Protein AF-A0A538DCN0-F1 (afdb_monomer_lite)

Secondary structure (DSSP, 8-state):
-----TTEEEESSS--SSTTPPEEEEEESEEEEEEE-TTS-EEE-SSSSSSPEEEEEEE-SSTT-EEEEEEEEEPTTS-EEE-S-HHHHTT--TT-EEEEETTEEEEEEEE--S-S-TT--SEEEEEEEEEETTEEEEEEEEEEEE-TTHHHHHHHHHHHHHHTT-HHHHHTTB-HHHHHHS-HHHHHHTTTTEEEEEEEE---SSSSPEEEEEEEEEEETTEEEEEEEEEEEEEEEETTTTEEEEEEEEEEE--

pLDDT: mean 87.83, std 14.79, range [30.88, 98.75]

Structure (mmCIF, N/CA/C/O backbone):
data_AF-A0A538DCN0-F1
#
_entry.id   AF-A0A538DCN0-F1
#
loop_
_atom_site.group_PDB
_atom_site.id
_atom_site.type_symbol
_atom_site.label_atom_id
_atom_site.label_alt_id
_atom_site.label_comp_id
_atom_site.label_asym_id
_atom_site.label_entity_id
_atom_site.label_seq_id
_atom_site.pdbx_PDB_ins_code
_atom_site.Cartn_x
_atom_site.Cartn_y
_atom_site.Cartn_z
_atom_site.occupancy
_atom_site.B_iso_or_equiv
_atom_site.auth_seq_id
_atom_site.auth_comp_id
_atom_site.auth_asym_id
_atom_site.auth_atom_id
_atom_site.pdbx_PDB_model_num
ATOM 1 N N . MET A 1 1 ? 6.656 3.392 -41.556 1.00 31.53 1 MET A N 1
ATOM 2 C CA . MET A 1 1 ? 5.857 2.169 -41.325 1.00 31.53 1 MET A CA 1
ATOM 3 C C . MET A 1 1 ? 6.789 1.136 -40.690 1.00 31.53 1 MET A C 1
ATOM 5 O O . MET A 1 1 ? 7.520 0.463 -41.406 1.00 31.53 1 MET A O 1
ATOM 9 N N . LEU A 1 2 ? 6.881 1.109 -39.355 1.00 31.19 2 LEU A N 1
ATOM 10 C CA . LEU A 1 2 ? 7.655 0.092 -38.629 1.00 31.19 2 LEU A CA 1
ATOM 11 C C . LEU A 1 2 ? 6.962 -1.253 -38.875 1.00 31.19 2 LEU A C 1
ATOM 13 O O . LEU A 1 2 ? 5.800 -1.418 -38.513 1.00 31.19 2 LEU A O 1
ATOM 17 N N . ARG A 1 3 ? 7.624 -2.177 -39.581 1.00 30.88 3 ARG A N 1
ATOM 18 C CA . ARG A 1 3 ? 7.082 -3.520 -39.818 1.00 30.88 3 ARG A CA 1
ATOM 19 C C . ARG A 1 3 ? 7.013 -4.234 -38.473 1.00 30.88 3 ARG A C 1
ATOM 21 O O . ARG A 1 3 ? 8.048 -4.567 -37.905 1.00 30.88 3 ARG A O 1
ATOM 28 N N . GLY A 1 4 ? 5.788 -4.397 -37.980 1.00 37.62 4 GLY A N 1
ATOM 29 C CA . GLY A 1 4 ? 5.491 -4.986 -36.687 1.00 37.62 4 GLY A CA 1
ATOM 30 C C . GLY A 1 4 ? 6.089 -6.378 -36.556 1.00 37.62 4 GLY A C 1
ATOM 31 O O . GLY A 1 4 ? 5.787 -7.287 -37.330 1.00 37.62 4 GLY A O 1
ATOM 32 N N . THR A 1 5 ? 6.909 -6.544 -35.527 1.00 43.12 5 THR A N 1
ATOM 33 C CA . THR A 1 5 ? 6.895 -7.765 -34.731 1.00 43.12 5 THR A CA 1
ATOM 34 C C . THR A 1 5 ? 5.434 -8.105 -34.424 1.00 43.12 5 THR A C 1
ATOM 36 O O . THR A 1 5 ? 4.646 -7.235 -34.049 1.00 43.12 5 THR A O 1
ATOM 39 N N . SER A 1 6 ? 5.037 -9.352 -34.668 1.00 43.94 6 SER A N 1
ATOM 40 C CA . SER A 1 6 ? 3.672 -9.826 -34.434 1.00 43.94 6 SER A CA 1
ATOM 41 C C . SER A 1 6 ? 3.188 -9.414 -33.037 1.00 43.94 6 SER A C 1
ATOM 43 O O . SER A 1 6 ? 3.859 -9.737 -32.059 1.00 43.94 6 SER A O 1
ATOM 45 N N . GLY A 1 7 ? 2.055 -8.703 -32.947 1.00 48.84 7 GLY A N 1
ATOM 46 C CA . GLY A 1 7 ? 1.444 -8.314 -31.667 1.00 48.84 7 GLY A CA 1
ATOM 47 C C . GLY A 1 7 ? 1.549 -6.849 -31.255 1.00 48.84 7 GLY A C 1
ATOM 48 O O . GLY A 1 7 ? 1.015 -6.509 -30.206 1.00 48.84 7 GLY A O 1
ATOM 49 N N . PHE A 1 8 ? 2.209 -6.000 -32.045 1.00 49.38 8 PHE A N 1
ATOM 50 C CA . PHE A 1 8 ? 2.281 -4.552 -31.825 1.00 49.38 8 PHE A CA 1
ATOM 51 C C . PHE A 1 8 ? 1.429 -3.814 -32.864 1.00 49.38 8 PHE A C 1
ATOM 53 O O . PHE A 1 8 ? 1.681 -3.930 -34.067 1.00 49.38 8 PHE A O 1
ATOM 60 N N . SER A 1 9 ? 0.442 -3.038 -32.415 1.00 57.75 9 SER A N 1
ATOM 61 C CA . SER A 1 9 ? -0.314 -2.117 -33.272 1.00 57.75 9 SER A CA 1
ATOM 62 C C . SER A 1 9 ? -0.243 -0.694 -32.733 1.00 57.75 9 SER A C 1
ATOM 64 O O . SER A 1 9 ? -0.440 -0.482 -31.536 1.00 57.75 9 SER A O 1
ATOM 66 N N . VAL A 1 10 ? -0.019 0.264 -33.632 1.00 59.12 10 VAL A N 1
ATOM 67 C CA . VAL A 1 10 ? -0.163 1.696 -33.360 1.00 59.12 10 VAL A CA 1
ATOM 68 C C . VAL A 1 10 ? -1.433 2.167 -34.046 1.00 59.12 10 VAL A C 1
ATOM 70 O O . VAL A 1 10 ? -1.537 2.055 -35.269 1.00 59.12 10 VAL A O 1
ATOM 73 N N . ASP A 1 11 ? -2.379 2.687 -33.274 1.00 57.50 11 ASP A N 1
ATOM 74 C CA . ASP A 1 11 ? -3.534 3.390 -33.814 1.00 57.50 11 ASP A CA 1
ATOM 75 C C . ASP A 1 11 ? -3.277 4.900 -33.758 1.00 57.50 11 ASP A C 1
ATOM 77 O O . ASP A 1 11 ? -3.169 5.499 -32.689 1.00 57.50 11 ASP A O 1
ATOM 81 N N . THR A 1 12 ? -3.146 5.510 -34.937 1.00 55.69 12 THR A N 1
ATOM 82 C CA . THR A 1 12 ? -2.976 6.960 -35.108 1.00 55.69 12 THR A CA 1
ATOM 83 C C . THR A 1 12 ? -4.295 7.671 -35.423 1.00 55.69 12 THR A C 1
ATOM 85 O O . THR A 1 12 ? -4.283 8.852 -35.760 1.00 55.69 12 THR A O 1
ATOM 88 N N . THR A 1 13 ? -5.419 6.949 -35.424 1.00 50.75 13 THR A N 1
ATOM 89 C CA . THR A 1 13 ? -6.745 7.454 -35.813 1.00 50.75 13 THR A CA 1
ATOM 90 C C . THR A 1 13 ? -7.653 7.739 -34.620 1.00 50.75 13 THR A C 1
ATOM 92 O O . THR A 1 13 ? -8.579 8.537 -34.755 1.00 50.75 13 THR A O 1
ATOM 95 N N . THR A 1 14 ? -7.362 7.157 -33.453 1.00 50.69 14 THR A N 1
ATOM 96 C CA . THR A 1 14 ? -8.031 7.466 -32.183 1.00 50.69 14 THR A CA 1
ATOM 97 C C . THR A 1 14 ? -7.307 8.628 -31.485 1.00 50.69 14 THR A C 1
ATOM 99 O O . THR A 1 14 ? -6.163 8.452 -31.066 1.00 50.69 14 THR A O 1
ATOM 102 N N . PRO A 1 15 ? -7.920 9.820 -31.347 1.00 47.41 15 PRO A N 1
ATOM 103 C CA . PRO A 1 15 ? -7.301 10.938 -30.639 1.00 47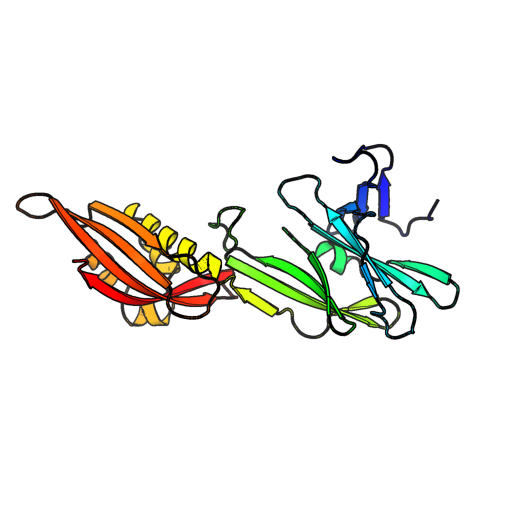.41 15 PRO A CA 1
ATOM 104 C C . PRO A 1 15 ? -7.192 10.635 -29.138 1.00 47.41 15 PRO A C 1
ATOM 106 O O . PRO A 1 15 ? -8.188 10.267 -28.513 1.00 47.41 15 PRO A O 1
ATOM 109 N N . GLY A 1 16 ? -6.005 10.820 -28.555 1.00 50.69 16 GLY A N 1
ATOM 110 C CA . GLY A 1 16 ? -5.820 10.815 -27.103 1.00 50.69 16 GLY A CA 1
ATOM 111 C C . GLY A 1 16 ? -6.474 12.019 -26.418 1.00 50.69 16 GLY A C 1
ATOM 112 O O . GLY A 1 16 ? -6.969 12.947 -27.062 1.00 50.69 16 GLY A O 1
ATOM 113 N N . THR A 1 17 ? -6.458 12.027 -25.081 1.00 52.03 17 THR A N 1
ATOM 114 C CA . THR A 1 17 ? -6.934 13.159 -24.259 1.00 52.03 17 THR A CA 1
ATOM 115 C C . THR A 1 17 ? -6.173 14.461 -24.548 1.00 52.03 17 THR A C 1
ATOM 117 O O . THR A 1 17 ? -6.698 15.548 -24.314 1.00 52.03 17 THR A O 1
ATOM 120 N N . SER A 1 18 ? -4.969 14.348 -25.116 1.00 51.47 18 SER A N 1
ATOM 121 C CA . SER A 1 18 ? -4.297 15.353 -25.937 1.00 51.47 18 SER A CA 1
ATOM 122 C C . SER A 1 18 ? -4.202 14.782 -27.364 1.00 51.47 18 SER A C 1
ATOM 124 O O . SER A 1 18 ? -3.925 13.600 -27.558 1.00 51.47 18 SER A O 1
ATOM 126 N N . ALA A 1 19 ? -4.476 15.575 -28.395 1.00 50.03 19 ALA A N 1
ATOM 127 C CA . ALA A 1 19 ? -4.666 15.091 -29.769 1.00 50.03 19 ALA A CA 1
ATOM 128 C C . ALA A 1 19 ? -3.393 14.558 -30.488 1.00 50.03 19 ALA A C 1
ATOM 130 O O . ALA A 1 19 ? -3.345 14.596 -31.716 1.00 50.03 19 ALA A O 1
ATOM 131 N N . LEU A 1 20 ? -2.347 14.114 -29.774 1.00 55.88 20 LEU A N 1
ATOM 132 C CA . LEU A 1 20 ? -1.015 13.852 -30.346 1.00 55.88 20 LEU A CA 1
ATOM 133 C C . LEU A 1 20 ? -0.299 12.578 -29.854 1.00 55.88 20 LEU A C 1
ATOM 135 O O . LEU A 1 20 ? 0.775 12.272 -30.371 1.00 55.88 20 LEU A O 1
ATOM 139 N N . GLU A 1 21 ? -0.855 11.810 -28.915 1.00 72.38 21 GLU A N 1
ATOM 140 C CA . GLU A 1 21 ? -0.198 10.586 -28.430 1.00 72.38 21 GLU A CA 1
ATOM 141 C C . GLU A 1 21 ? -0.699 9.334 -29.165 1.00 72.38 21 GLU A C 1
ATOM 143 O O . GLU A 1 21 ? -1.912 9.117 -29.247 1.00 72.38 21 GLU A O 1
ATOM 148 N N . PRO A 1 22 ? 0.199 8.482 -29.698 1.00 80.06 22 PRO A N 1
ATOM 149 C CA . PRO A 1 22 ? -0.210 7.263 -30.375 1.00 80.06 22 PRO A CA 1
ATOM 150 C C . PRO A 1 22 ? -0.752 6.248 -29.369 1.00 80.06 22 PRO A C 1
ATOM 152 O O . PRO A 1 22 ? -0.095 5.928 -28.373 1.00 80.06 22 PRO A O 1
ATOM 155 N N . TYR A 1 23 ? -1.921 5.687 -29.672 1.00 80.44 23 TYR A N 1
ATOM 156 C CA . TYR A 1 23 ? -2.432 4.547 -28.929 1.00 80.44 23 TYR A CA 1
ATOM 157 C C . TYR A 1 23 ? -1.660 3.290 -29.336 1.00 80.44 23 TYR A C 1
ATOM 159 O O . TYR A 1 23 ? -1.558 2.957 -30.521 1.00 80.44 23 TYR A O 1
ATOM 167 N N . ILE A 1 24 ? -1.113 2.588 -28.351 1.00 81.56 24 ILE A N 1
ATOM 168 C CA . ILE A 1 24 ? -0.373 1.345 -28.525 1.00 81.56 24 ILE A CA 1
ATOM 169 C C . ILE A 1 24 ? -1.140 0.186 -27.901 1.00 81.56 24 ILE A C 1
ATOM 171 O O . ILE A 1 24 ? -1.803 0.321 -26.873 1.00 81.56 24 ILE A O 1
ATOM 175 N N . ASN A 1 25 ? -1.022 -0.979 -28.525 1.00 79.25 25 ASN A N 1
ATOM 176 C CA . ASN A 1 25 ? -1.496 -2.239 -27.974 1.00 79.25 25 ASN A CA 1
ATOM 177 C C . ASN A 1 25 ? -0.445 -3.318 -28.250 1.00 79.25 25 ASN A C 1
ATOM 179 O O . ASN A 1 25 ? -0.086 -3.561 -29.405 1.00 79.25 25 ASN A O 1
ATOM 183 N N . ILE A 1 26 ? 0.044 -3.934 -27.175 1.00 73.56 26 ILE A N 1
ATOM 184 C CA . ILE A 1 26 ? 0.938 -5.089 -27.186 1.00 73.56 26 ILE A CA 1
ATOM 185 C C . ILE A 1 26 ? 0.139 -6.279 -26.663 1.00 73.56 26 ILE A C 1
ATOM 187 O O . ILE A 1 26 ? 0.041 -6.471 -25.455 1.00 73.56 26 ILE A O 1
ATOM 191 N N . SER A 1 27 ? -0.460 -7.062 -27.559 1.00 61.66 27 SER A N 1
ATOM 192 C CA . SER A 1 27 ? -1.392 -8.149 -27.217 1.00 61.66 27 SER A CA 1
ATOM 193 C C . SER A 1 27 ? -0.802 -9.518 -27.551 1.00 61.66 27 SER A C 1
ATOM 195 O O . SER A 1 27 ? -1.122 -10.125 -28.568 1.00 61.66 27 SER A O 1
ATOM 197 N N . TYR A 1 28 ? 0.051 -10.039 -26.667 1.00 53.88 28 TYR A N 1
ATOM 198 C CA . TYR A 1 28 ? 0.449 -11.452 -26.665 1.00 53.88 28 TYR A CA 1
ATOM 199 C C . TYR A 1 28 ? 0.319 -12.000 -25.230 1.00 53.88 28 TYR A C 1
ATOM 201 O O . TYR A 1 28 ? 1.189 -11.807 -24.391 1.00 53.88 28 TYR A O 1
ATOM 209 N N . ALA A 1 29 ? -0.808 -12.663 -24.939 1.00 43.47 29 ALA A N 1
ATOM 210 C CA . ALA A 1 29 ? -1.193 -13.305 -23.663 1.00 43.47 29 ALA A CA 1
ATOM 211 C C . ALA A 1 29 ? -1.439 -12.403 -22.427 1.00 43.47 29 ALA A C 1
ATOM 213 O O . ALA A 1 29 ? -2.305 -12.733 -21.618 1.00 43.47 29 ALA A O 1
ATOM 214 N N . LYS A 1 30 ? -0.766 -11.257 -22.290 1.00 59.56 30 LYS A N 1
ATOM 215 C CA . LYS A 1 30 ? -1.121 -10.162 -21.367 1.00 59.56 30 LYS A CA 1
ATOM 216 C C . LYS A 1 30 ? -0.932 -8.839 -22.104 1.00 59.56 30 LYS A C 1
ATOM 218 O O . LYS A 1 30 ? 0.030 -8.701 -22.851 1.00 59.56 30 LYS A O 1
ATOM 223 N N . THR A 1 31 ? -1.875 -7.912 -21.948 1.00 68.62 31 THR A N 1
ATOM 224 C CA . THR A 1 31 ? -1.955 -6.736 -22.824 1.00 68.62 31 THR A CA 1
ATOM 225 C C . THR A 1 31 ? -1.451 -5.487 -22.116 1.00 68.62 31 THR A C 1
ATOM 227 O O . THR A 1 31 ? -2.081 -5.055 -21.153 1.00 68.62 31 THR A O 1
ATOM 230 N N . LEU A 1 32 ? -0.374 -4.881 -22.625 1.00 79.69 32 LEU A N 1
ATOM 231 C CA . LEU A 1 32 ? -0.094 -3.465 -22.374 1.00 79.69 32 LEU A CA 1
ATOM 232 C C . LEU A 1 32 ? -0.823 -2.653 -23.438 1.00 79.69 32 LEU A C 1
ATOM 234 O O . LEU A 1 32 ? -0.581 -2.839 -24.631 1.00 79.69 32 LEU A O 1
ATOM 238 N N . ALA A 1 33 ? -1.713 -1.765 -23.014 1.00 82.19 33 ALA A N 1
ATOM 239 C CA . ALA A 1 33 ? -2.417 -0.871 -23.917 1.00 82.19 33 ALA A CA 1
ATOM 240 C C . ALA A 1 33 ? -2.603 0.509 -23.292 1.00 82.19 33 ALA A C 1
ATOM 242 O O . ALA A 1 33 ? -2.764 0.626 -22.077 1.00 82.19 33 ALA A O 1
ATOM 243 N N . GLY A 1 34 ? -2.579 1.537 -24.132 1.00 86.06 34 GLY A N 1
ATOM 244 C CA . GLY A 1 34 ? -2.723 2.926 -23.714 1.00 86.06 34 GLY A CA 1
ATOM 245 C C . GLY A 1 34 ? -2.060 3.888 -24.690 1.00 86.06 34 GLY A C 1
ATOM 246 O O . GLY A 1 34 ? -1.671 3.508 -25.789 1.00 86.06 34 GLY A O 1
ATOM 247 N N . TYR A 1 35 ? -1.918 5.135 -24.277 1.00 87.50 35 TYR A N 1
ATOM 248 C CA . TYR A 1 35 ? -1.281 6.208 -25.027 1.00 87.50 35 TYR A CA 1
ATOM 249 C C . TYR A 1 35 ? 0.194 6.295 -24.642 1.00 87.50 35 TYR A C 1
ATOM 251 O O . TYR A 1 35 ? 0.527 6.367 -23.459 1.00 87.50 35 TYR A O 1
ATOM 259 N N . ALA A 1 36 ? 1.091 6.237 -25.624 1.00 88.94 36 ALA A N 1
ATOM 260 C CA . ALA A 1 36 ? 2.516 6.407 -25.367 1.00 88.94 36 ALA A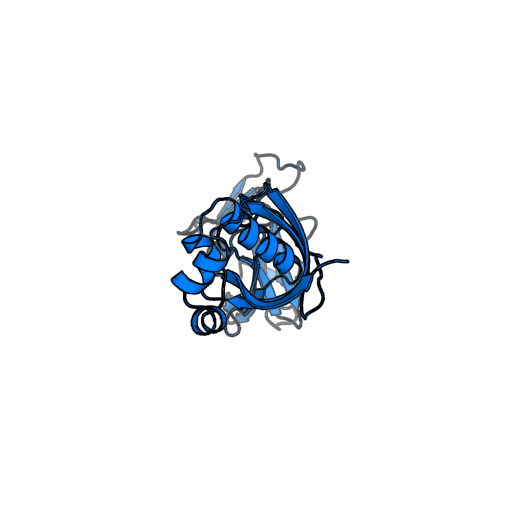 CA 1
ATOM 261 C C . ALA A 1 36 ? 2.835 7.899 -25.164 1.00 88.94 36 ALA A C 1
ATOM 263 O O . ALA A 1 36 ? 2.633 8.701 -26.077 1.00 88.94 36 ALA A O 1
ATOM 264 N N . LEU A 1 37 ? 3.360 8.255 -23.988 1.00 88.88 37 LEU A N 1
ATOM 265 C CA . LEU A 1 37 ? 3.672 9.634 -23.599 1.00 88.88 37 LEU A CA 1
ATOM 266 C C . LEU A 1 37 ? 4.974 10.109 -24.265 1.00 88.88 37 LEU A C 1
ATOM 268 O O . LEU A 1 37 ? 6.064 9.989 -23.703 1.00 88.88 37 LEU A O 1
ATOM 272 N N . LEU A 1 38 ? 4.872 10.611 -25.498 1.00 87.19 38 LEU A N 1
ATOM 273 C CA . LEU A 1 38 ? 6.030 11.025 -26.305 1.00 87.19 38 LEU A CA 1
ATOM 274 C C . LEU A 1 38 ? 6.640 12.373 -25.886 1.00 87.19 38 LEU A C 1
ATOM 276 O O . LEU A 1 38 ? 7.735 12.709 -26.331 1.00 87.19 38 LEU A O 1
ATOM 280 N N . ASP A 1 39 ? 5.950 13.145 -25.052 1.00 84.56 39 ASP A N 1
ATOM 281 C CA . ASP A 1 39 ? 6.445 14.407 -24.492 1.00 84.56 39 ASP A CA 1
ATOM 282 C C . ASP A 1 39 ? 7.343 14.207 -23.255 1.00 84.56 39 ASP A C 1
ATOM 284 O O . ASP A 1 39 ? 8.034 15.133 -22.833 1.00 84.56 39 ASP A O 1
ATOM 288 N N . SER A 1 40 ? 7.363 12.988 -22.710 1.00 82.00 40 SER A N 1
ATOM 289 C CA . SER A 1 40 ? 7.977 12.640 -21.426 1.00 82.00 40 SER A CA 1
ATOM 290 C C . SER A 1 40 ? 8.896 11.419 -21.552 1.00 82.00 40 SER A C 1
ATOM 292 O O . SER A 1 40 ? 8.877 10.515 -20.714 1.00 82.00 40 SER A O 1
ATOM 294 N N . ILE A 1 41 ? 9.683 11.368 -22.632 1.00 90.19 41 ILE A N 1
ATOM 295 C CA . ILE A 1 41 ? 10.634 10.280 -22.894 1.00 90.19 41 ILE A CA 1
ATOM 296 C C . ILE A 1 41 ? 11.875 10.464 -22.018 1.00 90.19 41 ILE A C 1
ATOM 298 O O . ILE A 1 41 ? 12.534 11.503 -22.078 1.00 90.19 41 ILE A O 1
ATOM 302 N N . ALA A 1 42 ? 12.215 9.436 -21.243 1.00 91.94 42 ALA A N 1
ATOM 303 C CA . ALA A 1 42 ? 13.488 9.368 -20.535 1.00 91.94 42 ALA A CA 1
ATOM 304 C C . ALA A 1 42 ? 14.526 8.623 -21.384 1.00 91.94 42 ALA A C 1
ATOM 306 O O . ALA A 1 42 ? 14.183 7.673 -22.087 1.00 91.94 42 ALA A O 1
ATOM 307 N N . TYR A 1 43 ? 15.785 9.047 -21.297 1.00 93.12 43 TYR A N 1
ATOM 308 C CA . TYR A 1 43 ? 16.908 8.437 -22.006 1.00 93.12 43 TYR A CA 1
ATOM 309 C C . TYR A 1 43 ? 17.994 8.025 -21.017 1.00 93.12 43 TYR A C 1
ATOM 311 O O . TYR A 1 43 ? 18.280 8.777 -20.082 1.00 93.12 43 TYR A O 1
ATOM 319 N N . GLY A 1 44 ? 18.579 6.847 -21.217 1.00 91.94 44 GLY A N 1
ATOM 320 C CA . GLY A 1 44 ? 19.765 6.423 -20.480 1.00 91.94 44 GLY A CA 1
ATOM 321 C C . GLY A 1 44 ? 20.306 5.073 -20.923 1.00 91.94 44 GLY A C 1
ATOM 322 O O . GLY A 1 44 ? 19.560 4.229 -21.409 1.00 91.94 44 GLY A O 1
ATOM 323 N N . ASP A 1 45 ? 21.605 4.885 -20.726 1.00 92.00 45 ASP A N 1
ATOM 324 C CA . ASP A 1 45 ? 22.342 3.664 -21.053 1.00 92.00 45 ASP A CA 1
ATOM 325 C C . ASP A 1 45 ? 22.059 2.538 -20.034 1.00 92.00 45 ASP A C 1
ATOM 327 O O . ASP A 1 45 ? 22.702 2.425 -18.985 1.00 92.00 45 ASP A O 1
ATOM 331 N N . ILE A 1 46 ? 21.040 1.725 -20.325 1.00 93.25 46 ILE A N 1
ATOM 332 C CA . ILE A 1 46 ? 20.601 0.571 -19.521 1.00 93.25 46 ILE A CA 1
ATOM 333 C C . ILE A 1 46 ? 21.390 -0.689 -19.920 1.00 93.25 46 ILE A C 1
ATOM 335 O O . ILE A 1 46 ? 21.495 -1.655 -19.150 1.00 93.25 46 ILE A O 1
ATOM 339 N N . SER A 1 47 ? 21.911 -0.713 -21.147 1.00 90.94 47 SER A N 1
ATOM 340 C CA . SER A 1 47 ? 22.717 -1.803 -21.697 1.00 90.94 47 SER A CA 1
ATOM 341 C C . SER A 1 47 ? 24.199 -1.731 -21.300 1.00 90.94 47 SER A C 1
ATOM 343 O O . SER A 1 47 ? 24.866 -2.767 -21.218 1.00 90.94 47 SER A O 1
ATOM 345 N N . GLY A 1 48 ? 24.697 -0.537 -20.979 1.00 90.31 48 GLY A N 1
ATOM 346 C CA . GLY A 1 48 ? 26.103 -0.242 -20.716 1.00 90.31 48 GLY A CA 1
ATOM 347 C C . GLY A 1 48 ? 26.966 -0.173 -21.980 1.00 90.31 48 GLY A C 1
ATOM 348 O O . GLY A 1 48 ? 28.186 -0.333 -21.873 1.00 90.31 48 GLY A O 1
ATOM 349 N N . ASP A 1 49 ? 26.367 -0.028 -23.166 1.00 87.81 49 ASP A N 1
ATOM 350 C CA . ASP A 1 49 ? 27.077 -0.027 -24.452 1.00 87.81 49 ASP A CA 1
ATOM 351 C C . ASP A 1 49 ? 27.458 1.379 -24.952 1.00 87.81 49 ASP A C 1
ATOM 353 O O . ASP A 1 49 ? 28.123 1.513 -25.986 1.00 87.81 49 ASP A O 1
ATOM 357 N N . GLY A 1 50 ? 27.117 2.415 -24.179 1.00 88.31 50 GLY A N 1
ATOM 358 C CA . GLY A 1 50 ? 27.382 3.814 -24.492 1.00 88.31 50 GLY A CA 1
ATOM 359 C C . GLY A 1 50 ? 26.318 4.481 -25.366 1.00 88.31 50 GLY A C 1
ATOM 360 O O . GLY A 1 50 ? 26.503 5.649 -25.721 1.00 88.31 50 GLY A O 1
ATOM 361 N N . PHE A 1 51 ? 25.230 3.785 -25.711 1.00 89.12 51 PHE A N 1
ATOM 362 C CA . PHE A 1 51 ? 24.051 4.357 -26.356 1.00 89.12 51 PHE A CA 1
ATOM 363 C C . PHE A 1 51 ? 22.866 4.376 -25.390 1.00 89.12 51 PHE A C 1
ATOM 365 O O . PHE A 1 51 ? 22.596 3.416 -24.680 1.00 89.12 51 PHE A O 1
ATOM 372 N N . ASP A 1 52 ? 22.128 5.485 -25.383 1.00 91.88 52 ASP A N 1
ATOM 373 C CA . ASP A 1 52 ? 20.951 5.601 -24.530 1.00 91.88 52 ASP A CA 1
ATOM 374 C C . ASP A 1 52 ? 19.763 4.808 -25.096 1.00 91.88 52 ASP A C 1
ATOM 376 O O . ASP A 1 52 ? 19.374 4.955 -26.261 1.00 91.88 52 ASP A O 1
ATOM 380 N N . GLU A 1 53 ? 19.102 4.052 -24.225 1.00 93.06 53 GLU A N 1
ATOM 381 C CA . GLU A 1 53 ? 17.763 3.528 -24.454 1.00 93.06 53 GLU A CA 1
ATOM 382 C C . GLU A 1 53 ? 16.699 4.603 -24.212 1.00 93.06 53 GLU A C 1
ATOM 384 O O . GLU A 1 53 ? 16.802 5.406 -23.285 1.00 93.06 53 GLU A O 1
ATOM 389 N N . ALA A 1 54 ? 15.612 4.564 -24.986 1.00 93.25 54 ALA A N 1
ATOM 390 C CA . ALA A 1 54 ? 14.437 5.402 -24.768 1.00 93.25 54 ALA A CA 1
ATOM 391 C C . ALA A 1 54 ? 13.382 4.669 -23.928 1.00 93.25 54 ALA A C 1
ATOM 393 O O . ALA A 1 54 ? 12.914 3.591 -24.305 1.00 93.25 54 ALA A O 1
ATOM 394 N N . ILE A 1 55 ? 12.948 5.286 -22.831 1.00 93.00 55 ILE A N 1
ATOM 395 C CA . ILE A 1 55 ? 11.884 4.805 -21.947 1.00 93.00 55 ILE A CA 1
ATOM 396 C C . ILE A 1 55 ? 10.661 5.702 -22.123 1.00 93.00 55 ILE A C 1
ATOM 398 O O . ILE A 1 55 ? 10.714 6.907 -21.875 1.00 93.00 55 ILE A O 1
ATOM 402 N N . ILE A 1 56 ? 9.543 5.107 -22.527 1.00 91.38 56 ILE A N 1
ATOM 403 C CA . ILE A 1 56 ? 8.304 5.827 -22.828 1.00 91.38 56 ILE A CA 1
ATOM 404 C C . ILE A 1 56 ? 7.202 5.295 -21.923 1.00 91.38 56 ILE A C 1
ATOM 406 O O . ILE A 1 56 ? 6.852 4.119 -21.999 1.00 91.38 56 ILE A O 1
ATOM 410 N N . SER A 1 57 ? 6.636 6.144 -21.071 1.00 90.94 57 SER A N 1
ATOM 411 C CA . SER A 1 57 ? 5.494 5.748 -20.241 1.00 90.94 57 SER A CA 1
ATOM 412 C C . SER A 1 57 ? 4.247 5.505 -21.091 1.00 90.94 57 SER A C 1
ATOM 414 O O . SER A 1 57 ? 4.022 6.180 -22.094 1.00 90.94 57 SER A O 1
ATOM 416 N N . VAL A 1 58 ? 3.425 4.542 -20.678 1.00 89.38 58 VAL A N 1
ATOM 417 C CA . VAL A 1 58 ? 2.141 4.233 -21.317 1.00 89.38 58 VAL A CA 1
ATOM 418 C C . VAL A 1 58 ? 1.021 4.629 -20.371 1.00 89.38 58 VAL A C 1
ATOM 420 O O . VAL A 1 58 ? 0.902 4.069 -19.283 1.00 89.38 58 VAL A O 1
ATOM 423 N N . TYR A 1 59 ? 0.207 5.596 -20.781 1.00 88.88 59 TYR A N 1
ATOM 424 C CA . TYR A 1 59 ? -0.921 6.118 -20.023 1.00 88.88 59 TYR A CA 1
ATOM 425 C C . TYR A 1 59 ? -2.228 5.442 -20.434 1.00 88.88 59 TYR A C 1
ATOM 427 O O . TYR A 1 59 ? -2.553 5.333 -21.610 1.00 88.88 5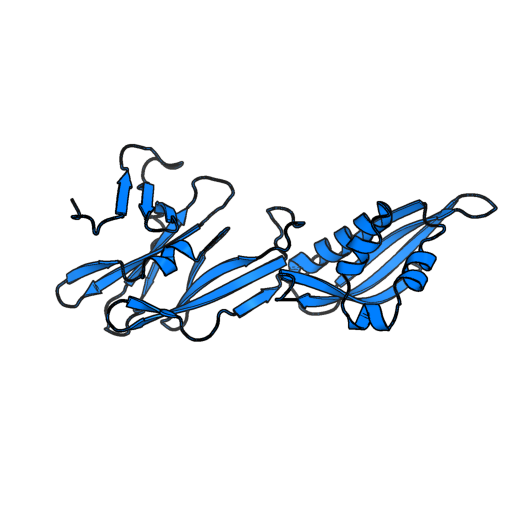9 TYR A O 1
ATOM 435 N N . SER A 1 60 ? -3.035 5.026 -19.462 1.00 85.69 60 SER A N 1
ATOM 436 C CA . SER A 1 60 ? -4.318 4.356 -19.724 1.00 85.69 60 SER A CA 1
ATOM 437 C C . SER A 1 60 ? -5.364 5.211 -20.452 1.00 85.69 60 SER A C 1
ATOM 439 O O . SER A 1 60 ? -6.327 4.660 -20.979 1.00 85.69 60 SER A O 1
ATOM 441 N N . GLY A 1 61 ? -5.242 6.543 -20.434 1.00 83.12 61 GLY A N 1
ATOM 442 C CA . GLY A 1 61 ? -6.323 7.450 -20.841 1.00 83.12 61 GLY A CA 1
ATOM 443 C C . GLY A 1 61 ? -7.359 7.722 -19.743 1.00 83.12 61 GLY A C 1
ATOM 444 O O . GLY A 1 61 ? -8.370 8.367 -20.010 1.00 83.12 61 GLY A O 1
ATOM 445 N N . GLY A 1 62 ? -7.150 7.218 -18.519 1.00 82.88 62 GLY A N 1
ATOM 446 C CA . GLY A 1 62 ? -8.116 7.338 -17.429 1.00 82.88 62 GLY A CA 1
ATOM 447 C C . GLY A 1 62 ? -7.502 7.338 -16.029 1.00 82.88 62 GLY A C 1
ATOM 448 O O . GLY A 1 62 ? -6.346 7.704 -15.808 1.00 82.88 62 GLY A O 1
ATOM 449 N N . THR A 1 63 ? -8.302 6.930 -15.041 1.00 81.56 63 THR A N 1
ATOM 450 C CA . THR A 1 63 ? -7.942 7.000 -13.611 1.00 81.56 63 THR A CA 1
ATOM 451 C C . THR A 1 63 ? -6.829 6.038 -13.204 1.00 81.56 63 THR A C 1
ATOM 453 O O . THR A 1 63 ? -6.213 6.239 -12.150 1.00 81.56 63 THR A O 1
ATOM 456 N N . ALA A 1 64 ? -6.536 5.040 -14.045 1.00 80.62 64 ALA A N 1
ATOM 457 C CA . ALA A 1 64 ? -5.451 4.100 -13.810 1.00 80.62 64 ALA A CA 1
ATOM 458 C C . ALA A 1 64 ? -4.064 4.729 -13.891 1.00 80.62 64 ALA A C 1
ATOM 460 O O . ALA A 1 64 ? -3.112 4.161 -13.358 1.00 80.62 64 ALA A O 1
ATOM 461 N N . GLY A 1 65 ? -3.957 5.931 -14.462 1.00 86.88 65 GLY A N 1
ATOM 462 C CA . GLY A 1 65 ? -2.664 6.567 -14.624 1.00 86.88 65 GLY A CA 1
ATOM 463 C C . GLY A 1 65 ? -1.848 5.841 -15.683 1.00 86.88 65 GLY A C 1
ATOM 464 O O . GLY A 1 65 ? -2.391 5.309 -16.658 1.00 86.88 65 GLY A O 1
ATOM 465 N N . ASN A 1 66 ? -0.546 5.818 -15.451 1.00 89.00 66 ASN A N 1
ATOM 466 C CA . ASN A 1 66 ? 0.397 5.023 -16.214 1.00 89.00 66 ASN A CA 1
ATOM 467 C C . ASN A 1 66 ? 0.201 3.531 -15.904 1.00 89.00 66 ASN A C 1
ATOM 469 O O . ASN A 1 66 ? -0.031 3.147 -14.758 1.00 89.00 66 ASN A O 1
ATOM 473 N N . THR A 1 67 ? 0.270 2.691 -16.929 1.00 86.44 67 THR A N 1
ATOM 474 C CA . THR A 1 67 ? 0.038 1.237 -16.856 1.00 86.44 67 THR A CA 1
ATOM 475 C C . THR A 1 67 ? 1.263 0.425 -17.251 1.00 86.44 67 THR A C 1
ATOM 477 O O . THR A 1 67 ? 1.253 -0.797 -17.174 1.00 86.44 67 THR A O 1
ATOM 480 N N . GLY A 1 68 ? 2.335 1.091 -17.672 1.00 89.00 68 GLY A N 1
ATOM 481 C CA . GLY A 1 68 ? 3.605 0.454 -17.976 1.00 89.00 68 GLY A CA 1
ATOM 482 C C . GLY A 1 68 ? 4.558 1.409 -18.671 1.00 89.00 68 GLY A C 1
ATOM 483 O O . GLY A 1 68 ? 4.316 2.616 -18.747 1.00 89.00 68 GLY A O 1
ATOM 484 N N . VAL A 1 69 ? 5.634 0.841 -19.202 1.00 89.81 69 VAL A N 1
ATOM 485 C CA . VAL A 1 69 ? 6.634 1.553 -19.996 1.00 89.81 69 VAL A CA 1
ATOM 486 C C . VAL A 1 69 ? 6.993 0.748 -21.236 1.00 89.81 69 VAL A C 1
ATOM 488 O O . VAL A 1 69 ? 6.965 -0.478 -21.203 1.00 89.81 69 VAL A O 1
ATOM 491 N N . LEU A 1 70 ? 7.353 1.432 -22.316 1.00 90.31 70 LEU A N 1
ATOM 492 C CA . LEU A 1 70 ? 8.054 0.889 -23.475 1.00 90.31 70 LEU A CA 1
ATOM 493 C C . LEU A 1 70 ? 9.536 1.208 -23.336 1.00 90.31 70 LEU A C 1
ATOM 495 O O . LEU A 1 70 ? 9.887 2.279 -22.850 1.00 90.31 70 LEU A O 1
ATOM 499 N N . VAL A 1 71 ? 10.392 0.292 -23.781 1.00 92.00 71 VAL A N 1
ATOM 500 C CA . VAL A 1 71 ? 11.846 0.476 -23.734 1.00 92.00 71 VAL A CA 1
ATOM 501 C C . VAL A 1 71 ? 12.399 0.148 -25.102 1.00 92.00 71 VAL A C 1
ATOM 503 O O . VAL A 1 71 ? 12.304 -0.998 -25.545 1.00 92.00 71 VAL A O 1
ATOM 506 N N . TYR A 1 72 ? 12.930 1.157 -25.777 1.00 91.31 72 TYR A N 1
ATOM 507 C CA . TYR A 1 72 ? 13.535 1.024 -27.090 1.00 91.31 72 TYR A CA 1
ATOM 508 C C . TYR A 1 72 ? 15.048 1.131 -26.976 1.00 91.31 72 TYR A C 1
ATOM 510 O O . TYR A 1 72 ? 15.565 2.097 -26.430 1.00 91.31 72 TYR A O 1
ATOM 518 N N . GLN A 1 73 ? 15.729 0.142 -27.536 1.00 90.81 73 GLN A N 1
ATOM 519 C CA . GLN A 1 73 ? 17.175 0.093 -27.673 1.00 90.81 73 GLN A CA 1
ATOM 520 C C . GLN A 1 73 ? 17.578 0.527 -29.078 1.00 90.81 73 GLN A C 1
ATOM 522 O O . GLN A 1 73 ? 16.929 0.140 -30.060 1.00 90.81 73 GLN A O 1
ATOM 527 N N . LEU A 1 74 ? 18.680 1.269 -29.159 1.00 86.81 74 LEU A N 1
ATOM 528 C CA . LEU A 1 74 ? 19.424 1.516 -30.386 1.00 86.81 74 LEU A CA 1
ATOM 529 C C . LEU A 1 74 ? 20.668 0.624 -30.378 1.00 86.81 74 LEU A C 1
ATOM 531 O O . LEU A 1 74 ? 21.467 0.708 -29.458 1.00 86.81 74 LEU A O 1
ATOM 535 N N . ASP A 1 75 ? 20.840 -0.237 -31.379 1.00 79.06 75 ASP A N 1
ATOM 536 C CA . ASP A 1 75 ? 22.098 -0.979 -31.508 1.00 79.06 75 ASP A CA 1
ATOM 537 C C . ASP A 1 75 ? 23.172 -0.167 -32.254 1.00 79.06 75 ASP A C 1
ATOM 539 O O . ASP A 1 75 ? 22.897 0.854 -32.891 1.00 79.06 75 ASP A O 1
ATOM 543 N N . SER A 1 76 ? 24.412 -0.662 -32.241 1.00 81.00 76 SER A N 1
ATOM 544 C CA . SER A 1 76 ? 25.558 -0.032 -32.915 1.00 81.00 76 SER A CA 1
ATOM 545 C C . SER A 1 76 ? 25.414 0.109 -34.441 1.00 81.00 76 SER A C 1
ATOM 547 O O . SER A 1 76 ? 26.220 0.789 -35.077 1.00 81.00 76 SER A O 1
ATOM 549 N N . SER A 1 77 ? 24.388 -0.501 -35.045 1.00 84.06 77 SER A N 1
ATOM 550 C CA . SER A 1 77 ? 24.023 -0.339 -36.458 1.00 84.06 77 SER A CA 1
ATOM 551 C C . SER A 1 77 ? 22.928 0.712 -36.691 1.00 84.06 77 SER A C 1
ATOM 553 O O . SER A 1 77 ? 22.430 0.847 -37.810 1.00 84.06 77 SER A O 1
ATOM 555 N N . ASN A 1 78 ? 22.571 1.483 -35.658 1.00 81.50 78 ASN A N 1
ATOM 556 C CA . ASN A 1 78 ? 21.452 2.427 -35.616 1.00 81.50 78 ASN A CA 1
ATOM 557 C C . ASN A 1 78 ? 20.075 1.773 -35.812 1.00 81.50 78 ASN A C 1
ATOM 559 O O . ASN A 1 78 ? 19.122 2.422 -36.258 1.00 81.50 78 ASN A O 1
ATOM 563 N N . LYS A 1 79 ? 19.938 0.482 -35.502 1.00 84.88 79 LYS A N 1
ATOM 564 C CA . LYS A 1 79 ? 18.648 -0.198 -35.581 1.00 84.88 79 LYS A CA 1
ATOM 565 C C . LYS A 1 79 ? 17.917 -0.065 -34.250 1.00 84.88 79 LYS A C 1
ATOM 567 O O . LYS A 1 79 ? 18.425 -0.451 -33.203 1.00 84.88 79 LYS A O 1
ATOM 572 N N . VAL A 1 80 ? 16.682 0.430 -34.321 1.00 87.19 80 VAL A N 1
ATOM 573 C CA . VAL A 1 80 ? 15.780 0.529 -33.168 1.00 87.19 80 VAL A CA 1
ATOM 574 C C . VAL A 1 80 ? 15.033 -0.786 -32.969 1.00 87.19 80 VAL A C 1
ATOM 576 O O . VAL A 1 80 ? 14.470 -1.347 -33.915 1.00 87.19 80 VAL A O 1
ATOM 579 N N . SER A 1 81 ? 14.986 -1.267 -31.730 1.00 86.81 81 SER A N 1
ATOM 580 C CA . SER A 1 81 ? 14.211 -2.448 -31.348 1.00 86.81 81 SER A CA 1
ATOM 581 C C . SER A 1 81 ? 13.607 -2.304 -29.954 1.00 86.81 81 SER A C 1
ATOM 583 O O . SER A 1 81 ? 14.080 -1.518 -29.142 1.00 86.81 81 SER A O 1
ATOM 585 N N . LEU A 1 82 ? 12.524 -3.034 -29.686 1.00 88.00 82 LEU A N 1
ATOM 586 C CA . LEU A 1 82 ? 11.909 -3.081 -28.361 1.00 88.00 82 LEU A CA 1
ATOM 587 C C . LEU A 1 82 ? 12.716 -4.042 -27.475 1.00 88.00 82 LEU A C 1
ATOM 589 O O . LEU A 1 82 ? 12.866 -5.211 -27.830 1.00 88.00 82 LEU A O 1
ATOM 593 N N . ALA A 1 83 ? 13.221 -3.555 -26.343 1.00 87.75 83 ALA A N 1
ATOM 594 C CA . ALA A 1 83 ? 14.136 -4.304 -25.484 1.00 87.75 83 ALA A CA 1
ATOM 595 C C . ALA A 1 83 ? 13.422 -5.289 -24.540 1.00 87.75 83 ALA A C 1
ATOM 597 O O . ALA A 1 83 ? 14.009 -6.274 -24.096 1.00 87.75 83 ALA A O 1
ATOM 598 N N . GLY A 1 84 ? 12.156 -5.060 -24.188 1.00 79.06 84 GLY A N 1
ATOM 599 C CA . GLY A 1 84 ? 11.447 -5.919 -23.239 1.00 79.06 84 GLY A CA 1
ATOM 600 C C . GLY A 1 84 ? 10.945 -7.229 -23.858 1.00 79.06 84 GLY A C 1
ATOM 601 O O . GLY A 1 84 ? 10.473 -7.241 -24.999 1.00 79.06 84 GLY A O 1
ATOM 602 N N . PRO A 1 85 ? 10.996 -8.356 -23.126 1.00 73.19 85 PRO A N 1
ATOM 603 C CA . PRO A 1 85 ? 10.220 -9.531 -23.494 1.00 73.19 85 PRO A CA 1
ATOM 604 C C . PRO A 1 85 ? 8.710 -9.268 -23.300 1.00 73.19 85 PRO A C 1
ATOM 606 O O . PRO A 1 85 ? 8.298 -8.307 -22.659 1.00 73.19 85 PRO A O 1
ATOM 609 N N . ILE A 1 86 ? 7.853 -10.101 -23.890 1.00 70.06 86 ILE A N 1
ATOM 610 C CA . ILE A 1 86 ? 6.393 -9.877 -23.885 1.00 70.06 86 ILE A CA 1
ATOM 611 C C . ILE A 1 86 ? 5.812 -9.899 -22.462 1.00 70.06 86 ILE A C 1
ATOM 613 O O . ILE A 1 86 ? 4.946 -9.097 -22.120 1.00 70.06 86 ILE A O 1
ATOM 617 N N . ASP A 1 87 ? 6.295 -10.817 -21.633 1.00 71.25 87 ASP A N 1
ATOM 618 C CA . ASP A 1 87 ? 5.887 -10.988 -20.241 1.00 71.25 87 ASP A CA 1
ATOM 619 C C . ASP A 1 87 ? 6.261 -9.795 -19.355 1.00 71.25 87 ASP A C 1
ATOM 621 O O . ASP A 1 87 ? 5.517 -9.505 -18.420 1.00 71.25 87 ASP A O 1
ATOM 625 N N . PHE A 1 88 ? 7.326 -9.056 -19.688 1.00 80.69 88 PHE A N 1
ATOM 626 C CA . PHE A 1 88 ? 7.644 -7.773 -19.056 1.00 80.69 88 PHE A CA 1
ATOM 627 C C . PHE A 1 88 ? 6.521 -6.753 -19.275 1.00 80.69 88 PHE A C 1
ATOM 629 O O . PHE A 1 88 ? 6.034 -6.154 -18.328 1.00 80.69 88 PHE A O 1
ATOM 636 N N . TYR A 1 89 ? 6.032 -6.573 -20.501 1.00 76.19 89 TYR A N 1
ATOM 637 C CA . TYR A 1 89 ? 5.008 -5.550 -20.753 1.00 76.19 89 TYR A CA 1
ATOM 638 C C . TYR A 1 89 ? 3.651 -5.888 -20.121 1.00 76.19 89 TYR A C 1
ATOM 640 O O . TYR A 1 89 ? 2.872 -4.992 -19.820 1.00 76.19 89 TYR A O 1
ATOM 648 N N . GLY A 1 90 ? 3.381 -7.169 -19.865 1.00 68.25 90 GLY A N 1
ATOM 649 C CA . GLY A 1 90 ? 2.179 -7.623 -19.168 1.00 68.25 90 GLY A CA 1
ATOM 650 C C . GLY A 1 90 ? 2.322 -7.803 -17.653 1.00 68.25 90 GLY A C 1
ATOM 651 O O . GLY A 1 90 ? 1.373 -8.284 -17.027 1.00 68.25 90 GLY A O 1
ATOM 652 N N . SER A 1 91 ? 3.488 -7.522 -17.062 1.00 64.31 91 SER A N 1
ATOM 653 C CA . SER A 1 91 ? 3.731 -7.744 -15.628 1.00 64.31 91 SER A CA 1
ATOM 654 C C . SER A 1 91 ? 3.396 -6.534 -14.762 1.00 64.31 91 SER A C 1
ATOM 656 O O . SER A 1 91 ? 3.178 -6.697 -13.562 1.00 64.31 91 SER A O 1
ATOM 658 N N . PHE A 1 92 ? 3.315 -5.344 -15.356 1.00 71.12 92 PHE A N 1
ATOM 659 C CA . PHE A 1 92 ? 3.033 -4.109 -14.635 1.00 71.12 92 PHE A CA 1
ATOM 660 C C . PHE A 1 92 ? 1.543 -3.794 -14.686 1.00 71.12 92 PHE A C 1
ATOM 662 O O . PHE A 1 92 ? 0.886 -3.929 -15.716 1.00 71.12 92 PHE A O 1
ATOM 669 N N . GLY A 1 93 ? 1.000 -3.463 -13.520 1.00 68.69 93 GLY A N 1
ATOM 670 C CA . GLY A 1 93 ? -0.427 -3.271 -13.338 1.00 68.69 93 GLY A CA 1
ATOM 671 C C . GLY A 1 93 ? -0.816 -1.800 -13.295 1.00 68.69 93 GLY A C 1
ATOM 672 O O . GLY A 1 93 ? -0.566 -1.003 -14.194 1.00 68.69 93 GLY A O 1
ATOM 673 N N . TYR A 1 94 ? -1.496 -1.464 -12.213 1.00 81.06 94 TYR A N 1
ATOM 674 C CA . TYR A 1 94 ? -2.116 -0.177 -11.968 1.00 81.06 94 TYR A CA 1
ATOM 675 C C . TYR A 1 94 ? -1.092 0.859 -11.475 1.00 81.06 94 TYR A C 1
ATOM 677 O O . TYR A 1 94 ? -0.234 0.512 -10.664 1.00 81.06 94 TYR A O 1
ATOM 685 N N . LYS A 1 95 ? -1.196 2.125 -11.914 1.00 87.12 95 LYS A N 1
ATOM 686 C CA . LYS A 1 95 ? -0.320 3.238 -11.486 1.00 87.12 95 LYS A CA 1
ATOM 687 C C . LYS A 1 95 ? 1.176 2.886 -11.537 1.00 87.12 95 LYS A C 1
ATOM 689 O O . LYS A 1 95 ? 1.906 3.081 -10.566 1.00 87.12 95 LYS A O 1
ATOM 694 N N . ALA A 1 96 ? 1.607 2.332 -12.663 1.00 90.69 96 ALA A N 1
ATOM 695 C CA . ALA A 1 96 ? 2.996 1.993 -12.909 1.00 90.69 96 ALA A CA 1
ATOM 696 C C . ALA A 1 96 ? 3.847 3.240 -13.202 1.00 90.69 96 ALA A C 1
ATOM 698 O O . ALA A 1 96 ? 3.343 4.251 -13.676 1.00 90.69 96 ALA A O 1
ATOM 699 N N . TYR A 1 97 ? 5.151 3.171 -12.976 1.00 89.25 97 TYR A N 1
ATOM 700 C CA . TYR A 1 97 ? 6.111 4.185 -13.410 1.00 89.25 97 TYR A CA 1
ATOM 701 C C . TYR A 1 97 ? 7.413 3.518 -13.836 1.00 89.25 97 TYR A C 1
ATOM 703 O O . TYR A 1 97 ? 7.707 2.404 -13.408 1.00 89.25 97 TYR A O 1
ATOM 711 N N . GLY A 1 98 ? 8.198 4.208 -14.661 1.00 90.56 98 GLY A N 1
ATOM 712 C CA . GLY A 1 98 ? 9.574 3.830 -14.959 1.00 90.56 98 GLY A CA 1
ATOM 713 C C . GLY A 1 98 ? 10.507 5.005 -14.734 1.00 90.56 98 GLY A C 1
ATOM 714 O O . GLY A 1 98 ? 10.184 6.132 -15.107 1.00 90.56 98 GLY A O 1
ATOM 715 N N . LEU A 1 99 ? 11.650 4.737 -14.119 1.00 92.25 99 LEU A N 1
ATOM 716 C CA . LEU A 1 99 ? 12.715 5.709 -13.909 1.00 92.25 99 LEU A CA 1
ATOM 717 C C . LEU A 1 99 ? 14.078 5.049 -14.095 1.00 92.25 99 LEU A C 1
ATOM 719 O O . LEU A 1 99 ? 14.196 3.824 -14.081 1.00 92.25 99 LEU A O 1
ATOM 723 N N . LEU A 1 100 ? 15.103 5.875 -14.259 1.00 93.25 100 LEU A N 1
ATOM 724 C CA . LEU A 1 100 ? 16.491 5.438 -14.302 1.00 93.25 100 LEU A CA 1
ATOM 725 C C . LEU A 1 100 ? 17.139 5.667 -12.941 1.00 93.25 100 LEU A C 1
ATOM 727 O O . LEU A 1 100 ? 17.042 6.760 -12.385 1.00 93.25 100 LEU A O 1
ATOM 731 N N . ASP A 1 101 ? 17.827 4.652 -12.431 1.00 93.75 101 ASP A N 1
ATOM 732 C CA . ASP A 1 101 ? 18.618 4.751 -11.208 1.00 93.75 101 ASP A CA 1
ATOM 733 C C . ASP A 1 101 ? 19.915 3.951 -11.357 1.00 93.75 101 ASP A C 1
ATOM 735 O O . ASP A 1 101 ? 19.890 2.732 -11.506 1.00 93.75 101 ASP A O 1
ATOM 739 N N . ASN A 1 102 ? 21.058 4.642 -11.326 1.00 88.56 102 ASN A N 1
ATOM 740 C CA . ASN A 1 102 ? 22.399 4.049 -11.430 1.00 88.56 102 ASN A CA 1
ATOM 741 C C . ASN A 1 102 ? 22.594 3.089 -12.628 1.00 88.56 102 ASN A C 1
ATOM 743 O O . ASN A 1 102 ? 23.262 2.058 -12.510 1.00 88.56 102 ASN A O 1
ATOM 747 N N . GLY A 1 103 ? 22.023 3.436 -13.787 1.00 88.06 103 GLY A N 1
ATOM 748 C CA . GLY A 1 103 ? 22.096 2.627 -15.014 1.00 88.06 103 GLY A CA 1
ATOM 749 C C . GLY A 1 103 ? 21.123 1.444 -15.050 1.00 88.06 103 GLY A C 1
ATOM 750 O O . GLY A 1 103 ? 21.164 0.646 -15.980 1.00 88.06 103 GLY A O 1
ATOM 751 N N . ASP A 1 104 ? 20.243 1.319 -14.056 1.00 94.44 104 ASP A N 1
ATOM 752 C CA . ASP A 1 104 ? 19.135 0.371 -14.085 1.00 94.44 104 ASP A CA 1
ATOM 753 C C . ASP A 1 104 ? 17.848 1.088 -14.497 1.00 94.44 104 ASP A C 1
ATOM 755 O O . ASP A 1 104 ? 17.569 2.209 -14.060 1.00 94.44 104 ASP A O 1
ATOM 759 N N . LEU A 1 105 ? 17.004 0.392 -15.254 1.00 95.19 105 LEU A N 1
ATOM 760 C CA . LEU A 1 105 ? 15.590 0.731 -15.339 1.00 95.19 105 LEU A CA 1
ATOM 761 C C . LEU A 1 105 ? 14.887 0.212 -14.086 1.00 95.19 105 LEU A C 1
ATOM 763 O O . LEU A 1 105 ? 14.823 -0.997 -13.863 1.00 95.19 105 LEU A O 1
ATOM 767 N N . VAL A 1 106 ? 14.303 1.109 -13.302 1.00 94.88 106 VAL A N 1
ATOM 768 C CA . VAL A 1 106 ? 13.409 0.763 -12.196 1.00 94.88 106 VAL A CA 1
ATOM 769 C C . VAL A 1 106 ? 11.978 0.923 -12.678 1.00 94.88 106 VAL A C 1
ATOM 771 O O . VAL A 1 106 ? 11.579 2.014 -13.080 1.00 94.88 106 VAL A O 1
ATOM 774 N N . VAL A 1 107 ? 11.201 -0.157 -12.629 1.00 93.44 107 VAL A N 1
ATOM 775 C CA . VAL A 1 107 ? 9.761 -0.120 -12.895 1.00 93.44 107 VAL A CA 1
ATOM 776 C C . VAL A 1 107 ? 9.019 -0.398 -11.601 1.00 93.44 107 VAL A C 1
ATOM 778 O O . VAL A 1 107 ? 9.188 -1.462 -10.999 1.00 93.44 107 VAL A O 1
ATOM 781 N N . GLY A 1 108 ? 8.201 0.561 -11.180 1.00 93.00 108 GLY A N 1
ATOM 782 C CA . GLY A 1 108 ? 7.368 0.452 -9.993 1.00 93.00 108 GLY A CA 1
ATOM 783 C C . GLY A 1 108 ? 5.886 0.365 -10.329 1.00 93.00 108 GLY A C 1
ATOM 784 O O . GLY A 1 108 ? 5.460 0.842 -11.377 1.00 93.00 108 GLY A O 1
ATOM 785 N N . HIS A 1 109 ? 5.089 -0.242 -9.455 1.00 92.25 109 HIS A N 1
ATOM 786 C CA . HIS A 1 109 ? 3.623 -0.193 -9.505 1.00 92.25 109 HIS A CA 1
ATOM 787 C C . HIS A 1 109 ? 3.034 -0.336 -8.103 1.00 92.25 109 HIS A C 1
ATOM 789 O O . HIS A 1 109 ? 3.668 -0.895 -7.209 1.00 92.25 109 HIS A O 1
ATOM 795 N N . VAL A 1 110 ? 1.816 0.166 -7.903 1.00 93.12 110 VAL A N 1
ATOM 796 C CA . VAL A 1 110 ? 1.160 0.084 -6.592 1.00 93.12 110 VAL A CA 1
ATOM 797 C C . VAL A 1 110 ? 0.643 -1.327 -6.311 1.00 93.12 110 VAL A C 1
ATOM 799 O O . VAL A 1 110 ? 0.207 -2.038 -7.218 1.00 93.12 110 VAL A O 1
ATOM 802 N N . VAL A 1 111 ? 0.622 -1.696 -5.034 1.00 92.94 111 VAL A N 1
ATOM 803 C CA . VAL A 1 111 ? -0.025 -2.904 -4.512 1.00 92.94 111 VAL A CA 1
ATOM 804 C C . VAL A 1 111 ? -1.025 -2.533 -3.420 1.00 92.94 111 VAL A C 1
ATOM 806 O O . VAL A 1 111 ? -0.862 -1.545 -2.698 1.00 92.94 111 VAL A O 1
ATOM 809 N N . ALA A 1 112 ? -2.101 -3.307 -3.340 1.00 92.06 112 ALA A N 1
ATOM 810 C CA . ALA A 1 112 ? -3.232 -3.042 -2.464 1.00 92.06 112 ALA A CA 1
ATOM 811 C C . ALA A 1 112 ? -3.890 -4.357 -2.026 1.00 92.06 112 ALA A C 1
ATOM 813 O O . ALA A 1 112 ? -3.876 -5.341 -2.769 1.00 92.06 112 ALA A O 1
ATOM 814 N N . ALA A 1 113 ? -4.519 -4.347 -0.854 1.00 93.12 113 ALA A N 1
ATOM 815 C CA . ALA A 1 113 ? -5.325 -5.447 -0.329 1.00 93.12 113 ALA A CA 1
ATOM 816 C C . ALA A 1 113 ? -6.796 -5.406 -0.794 1.00 93.12 113 ALA A C 1
ATOM 818 O O . ALA A 1 113 ? -7.577 -6.304 -0.479 1.00 93.12 113 ALA A O 1
ATOM 819 N N . GLY A 1 114 ? -7.184 -4.375 -1.548 1.00 91.88 114 GLY A N 1
ATOM 820 C CA . GLY A 1 114 ? -8.486 -4.244 -2.207 1.00 91.88 114 GLY A CA 1
ATOM 821 C C . GLY A 1 114 ? -9.546 -3.498 -1.395 1.00 91.88 114 GLY A C 1
ATOM 822 O O . GLY A 1 114 ? -10.662 -3.320 -1.879 1.00 91.88 114 GLY A O 1
ATOM 823 N N . TRP A 1 115 ? -9.220 -3.046 -0.182 1.00 93.31 115 TRP A N 1
ATOM 824 C CA . TRP A 1 115 ? -10.096 -2.178 0.617 1.00 93.31 115 TRP A CA 1
ATOM 825 C C . TRP A 1 115 ? -9.749 -0.697 0.445 1.00 93.31 115 TRP A C 1
ATOM 827 O O . TRP A 1 115 ? -10.554 0.169 0.788 1.00 93.31 115 TRP A O 1
ATOM 837 N N . GLU A 1 116 ? -8.546 -0.411 -0.047 1.00 93.38 116 GLU A N 1
ATOM 838 C CA . GLU A 1 116 ? -7.986 0.925 -0.129 1.00 93.38 116 GLU A CA 1
ATOM 839 C C . GLU A 1 116 ? -8.748 1.798 -1.135 1.00 93.38 116 GLU A C 1
ATOM 841 O O . GLU A 1 116 ? -9.072 1.353 -2.243 1.00 93.38 116 GLU A O 1
ATOM 846 N N . PRO A 1 117 ? -8.975 3.084 -0.814 1.00 86.81 117 PRO A N 1
ATOM 847 C CA . PRO A 1 117 ? -9.389 4.058 -1.808 1.00 86.81 117 PRO A CA 1
ATOM 848 C C . PRO A 1 117 ? -8.353 4.183 -2.929 1.00 86.81 117 PRO A C 1
ATOM 850 O O . PRO A 1 117 ? -7.149 4.017 -2.729 1.00 86.81 117 PRO A O 1
ATOM 853 N N . ASN A 1 118 ? -8.808 4.610 -4.106 1.00 84.44 118 ASN A N 1
ATOM 854 C CA . ASN A 1 118 ? -7.958 4.722 -5.291 1.00 84.44 118 ASN A CA 1
ATOM 855 C C . ASN A 1 118 ? -6.759 5.694 -5.159 1.00 84.44 118 ASN A C 1
ATOM 857 O O . ASN A 1 118 ? -5.833 5.662 -5.968 1.00 84.44 118 ASN A O 1
ATOM 861 N N . CYS A 1 119 ? -6.788 6.599 -4.183 1.00 83.38 119 CYS A N 1
ATOM 862 C CA . CYS A 1 119 ? -5.702 7.544 -3.917 1.00 83.38 119 CYS A CA 1
ATOM 863 C C . CYS A 1 119 ? -4.573 6.970 -3.060 1.00 83.38 119 CYS A C 1
ATOM 865 O O . CYS A 1 119 ? -3.533 7.607 -2.937 1.00 83.38 119 CYS A O 1
ATOM 867 N N . CYS A 1 120 ? -4.838 5.866 -2.364 1.00 89.31 120 CYS A N 1
ATOM 868 C CA . CYS A 1 120 ? -4.271 5.653 -1.046 1.00 89.31 120 CYS A CA 1
ATOM 869 C C . CYS A 1 120 ? -3.919 4.179 -0.813 1.00 89.31 120 CYS A C 1
ATOM 871 O O . CYS A 1 120 ? -4.277 3.594 0.208 1.00 89.31 120 CYS A O 1
ATOM 873 N N . GLN A 1 121 ? -3.248 3.589 -1.800 1.00 93.75 121 GLN A N 1
ATOM 874 C CA . GLN A 1 121 ? -2.792 2.204 -1.802 1.00 93.75 121 GLN A CA 1
ATOM 875 C C . GLN A 1 121 ? -1.819 1.938 -0.654 1.00 93.75 121 GLN A C 1
ATOM 877 O O . GLN A 1 121 ? -1.119 2.838 -0.189 1.00 93.75 121 GLN A O 1
ATOM 882 N N . SER A 1 122 ? -1.764 0.688 -0.203 1.00 96.12 122 SER A N 1
ATOM 883 C CA . SER A 1 122 ? -0.957 0.325 0.959 1.00 96.12 122 SER A CA 1
ATOM 884 C C . SER A 1 122 ? 0.542 0.290 0.683 1.00 96.12 122 SER A C 1
ATOM 886 O O . SER A 1 122 ? 1.325 0.538 1.602 1.00 96.12 122 SER A O 1
ATOM 888 N N . GLY A 1 123 ? 0.956 -0.005 -0.549 1.00 95.88 123 GLY A N 1
ATOM 889 C CA . GLY A 1 123 ? 2.365 -0.107 -0.903 1.00 95.88 123 GLY A CA 1
ATOM 890 C C . GLY A 1 123 ? 2.619 -0.086 -2.399 1.00 95.88 123 GLY A C 1
ATOM 891 O O . GLY A 1 123 ? 1.729 0.185 -3.207 1.00 95.88 123 GLY A O 1
ATOM 892 N N . TYR A 1 124 ? 3.860 -0.380 -2.755 1.00 94.88 124 TYR A N 1
ATOM 893 C CA . TYR A 1 124 ? 4.335 -0.483 -4.124 1.00 94.88 124 TYR A CA 1
ATOM 894 C C . TYR A 1 124 ? 5.418 -1.551 -4.242 1.00 94.88 124 TYR A C 1
ATOM 896 O O . TYR A 1 124 ? 6.097 -1.871 -3.268 1.00 94.88 124 TYR A O 1
ATOM 904 N N . VAL A 1 125 ? 5.568 -2.095 -5.445 1.00 95.12 125 VAL A N 1
ATOM 905 C CA . VAL A 1 125 ? 6.632 -3.030 -5.813 1.00 95.12 125 VAL A CA 1
ATOM 906 C C . VAL A 1 125 ? 7.535 -2.353 -6.826 1.00 95.12 125 VAL A C 1
ATOM 908 O O . VAL A 1 125 ? 7.036 -1.865 -7.836 1.00 95.12 125 VAL A O 1
ATOM 911 N N . GLU A 1 126 ? 8.845 -2.385 -6.597 1.00 95.25 126 GLU A N 1
ATOM 912 C CA . GLU A 1 126 ? 9.864 -1.976 -7.564 1.00 95.25 126 GLU A CA 1
ATOM 913 C C . GLU A 1 126 ? 10.639 -3.181 -8.086 1.00 95.25 126 GLU A C 1
ATOM 915 O O . GLU A 1 126 ? 11.112 -4.027 -7.328 1.00 95.25 126 GLU A O 1
ATOM 920 N N . SER A 1 127 ? 10.789 -3.246 -9.404 1.00 94.31 127 SER A N 1
ATOM 921 C CA . SER A 1 127 ? 11.627 -4.220 -10.101 1.00 94.31 127 SER A CA 1
ATOM 922 C C . SER A 1 127 ? 12.712 -3.483 -10.875 1.00 94.31 127 SER A C 1
ATOM 924 O O . SER A 1 127 ? 12.432 -2.482 -11.532 1.00 94.31 127 SER A O 1
ATOM 926 N N . ARG A 1 128 ? 13.949 -3.974 -10.802 1.00 95.19 128 ARG A N 1
ATOM 927 C CA . ARG A 1 128 ? 15.101 -3.387 -11.498 1.00 95.19 128 ARG A CA 1
ATOM 928 C C . ARG A 1 128 ? 15.458 -4.215 -12.716 1.00 95.19 128 ARG A C 1
ATOM 930 O O . ARG A 1 128 ? 15.378 -5.438 -12.657 1.00 95.19 128 ARG A O 1
ATOM 937 N N . PHE A 1 129 ? 15.870 -3.574 -13.799 1.00 94.69 129 PHE A N 1
ATOM 938 C CA . PHE A 1 129 ? 16.196 -4.233 -15.058 1.00 94.69 129 PHE A CA 1
ATOM 939 C C . PHE A 1 129 ? 17.455 -3.638 -15.681 1.00 94.69 129 PHE A C 1
ATOM 941 O O . PHE A 1 129 ? 17.679 -2.431 -15.622 1.00 94.69 129 PHE A O 1
ATOM 948 N N . ARG A 1 130 ? 18.227 -4.503 -16.341 1.00 94.00 130 ARG A N 1
ATOM 949 C CA . ARG A 1 130 ? 19.276 -4.123 -17.296 1.00 94.00 130 ARG A CA 1
ATOM 950 C C . ARG A 1 130 ? 19.064 -4.823 -18.616 1.00 94.00 130 ARG A C 1
ATOM 952 O O . ARG A 1 130 ? 18.385 -5.850 -18.660 1.00 94.00 130 ARG A O 1
ATOM 959 N N . ILE A 1 131 ? 19.673 -4.312 -19.676 1.00 91.50 131 ILE A N 1
ATOM 960 C CA . ILE A 1 131 ? 19.708 -5.030 -20.944 1.00 91.50 131 ILE A CA 1
ATOM 961 C C . ILE A 1 131 ? 20.883 -6.005 -20.932 1.00 91.50 131 ILE A C 1
ATOM 963 O O . ILE A 1 131 ? 22.029 -5.638 -20.700 1.00 91.50 131 ILE A O 1
ATOM 967 N N . SER A 1 132 ? 20.589 -7.276 -21.188 1.00 86.88 132 SER A N 1
ATOM 968 C CA . SER A 1 132 ? 21.589 -8.323 -21.375 1.00 86.88 132 SER A CA 1
ATOM 969 C C . SER A 1 132 ? 21.191 -9.179 -22.569 1.00 86.88 132 SER A C 1
ATOM 971 O O . SER A 1 132 ? 20.052 -9.634 -22.670 1.00 86.88 132 SER A O 1
ATOM 973 N N . GLY A 1 133 ? 22.106 -9.353 -23.526 1.00 84.31 133 GLY A N 1
ATOM 974 C CA . GLY A 1 133 ? 21.804 -10.066 -24.772 1.00 84.31 133 GLY A CA 1
ATOM 975 C C . GLY A 1 133 ? 20.687 -9.411 -25.598 1.00 84.31 133 GLY A C 1
ATOM 976 O O . GLY A 1 133 ? 19.906 -10.120 -26.231 1.00 84.31 133 GLY A O 1
ATOM 977 N N . GLY A 1 134 ? 20.580 -8.075 -25.555 1.00 82.75 134 GLY A N 1
ATOM 978 C CA . GLY A 1 134 ? 19.567 -7.302 -26.287 1.00 82.75 134 GLY A CA 1
ATOM 979 C C . GLY A 1 134 ? 18.148 -7.418 -25.725 1.00 82.75 134 GLY A C 1
ATOM 980 O O . GLY A 1 134 ? 17.181 -7.174 -26.444 1.00 82.75 134 GLY A O 1
ATOM 981 N N . ARG A 1 135 ? 17.997 -7.863 -24.470 1.00 87.19 135 ARG A N 1
ATOM 982 C CA . ARG A 1 135 ? 16.697 -7.970 -23.799 1.00 87.19 135 ARG A CA 1
ATOM 983 C C . ARG A 1 135 ? 16.761 -7.456 -22.369 1.00 87.19 135 ARG A C 1
ATOM 985 O O . ARG A 1 135 ? 17.774 -7.644 -21.700 1.00 87.19 135 ARG A O 1
ATOM 992 N N . LEU A 1 136 ? 15.662 -6.887 -21.877 1.00 90.88 136 LEU A N 1
ATOM 993 C CA . LEU A 1 136 ? 15.512 -6.573 -20.457 1.00 90.88 136 LEU A CA 1
ATOM 994 C C . LEU A 1 136 ? 15.557 -7.858 -19.628 1.00 90.88 136 LEU A C 1
ATOM 996 O O . LEU A 1 136 ? 14.768 -8.782 -19.832 1.00 90.88 136 LEU A O 1
ATOM 1000 N N . ALA A 1 137 ? 16.470 -7.873 -18.668 1.00 91.06 137 ALA A N 1
ATOM 1001 C CA . ALA A 1 137 ? 16.652 -8.914 -17.679 1.00 91.06 137 ALA A CA 1
ATOM 1002 C C . ALA A 1 137 ? 16.505 -8.300 -16.284 1.00 91.06 137 ALA A C 1
ATOM 1004 O O . ALA A 1 137 ? 17.182 -7.320 -15.948 1.00 91.06 137 ALA A O 1
ATOM 1005 N N . GLN A 1 138 ? 15.615 -8.877 -15.475 1.00 92.06 138 GLN A N 1
ATOM 1006 C CA . GLN A 1 138 ? 15.392 -8.418 -14.109 1.00 92.06 138 GLN A CA 1
ATOM 1007 C C . GLN A 1 138 ? 16.636 -8.657 -13.250 1.00 92.06 138 GLN A C 1
ATOM 1009 O O . GLN A 1 138 ? 17.239 -9.730 -13.284 1.00 92.06 138 GLN A O 1
ATOM 1014 N N . GLN A 1 139 ? 16.994 -7.653 -12.462 1.00 93.25 139 GLN A N 1
ATOM 1015 C CA . GLN A 1 139 ? 18.081 -7.683 -11.502 1.00 93.25 139 GLN A CA 1
ATOM 1016 C C . GLN A 1 139 ? 17.507 -8.021 -10.126 1.00 93.25 139 GLN A C 1
ATOM 1018 O O . GLN A 1 139 ? 16.744 -7.248 -9.548 1.00 93.25 139 GLN A O 1
ATOM 1023 N N . GLY A 1 140 ? 17.867 -9.191 -9.601 1.00 92.19 140 GLY A N 1
ATOM 1024 C CA . GLY A 1 140 ? 17.419 -9.632 -8.282 1.00 92.19 140 GLY A CA 1
ATOM 1025 C C . GLY A 1 140 ? 15.903 -9.838 -8.170 1.00 92.19 140 GLY A C 1
ATOM 1026 O O . GLY A 1 140 ? 15.196 -10.051 -9.157 1.00 92.19 140 GLY A O 1
ATOM 1027 N N . GLN A 1 141 ? 15.418 -9.833 -6.929 1.00 92.94 141 GLN A N 1
ATOM 1028 C CA . GLN A 1 141 ? 13.994 -9.967 -6.623 1.00 92.94 141 GLN A CA 1
ATOM 1029 C C . GLN A 1 141 ? 13.323 -8.591 -6.563 1.00 92.94 141 GLN A C 1
ATOM 1031 O O . GLN A 1 141 ? 13.971 -7.637 -6.126 1.00 92.94 141 GLN A O 1
ATOM 1036 N N . PRO A 1 142 ? 12.038 -8.481 -6.947 1.00 93.31 142 PRO A N 1
ATOM 1037 C CA . PRO A 1 142 ? 11.280 -7.257 -6.740 1.00 93.31 142 PRO A CA 1
ATOM 1038 C C . PRO A 1 142 ? 11.220 -6.905 -5.253 1.00 93.31 142 PRO A C 1
ATOM 1040 O O . PRO A 1 142 ? 11.129 -7.790 -4.398 1.00 93.31 142 PRO A O 1
ATOM 1043 N N . VAL A 1 143 ? 11.249 -5.612 -4.950 1.00 96.00 143 VAL A N 1
ATOM 1044 C CA . VAL A 1 143 ? 11.167 -5.102 -3.582 1.00 96.00 143 VAL A CA 1
ATOM 1045 C C . VAL A 1 143 ? 9.797 -4.485 -3.376 1.00 96.00 143 VAL A C 1
ATOM 1047 O O . VAL A 1 143 ? 9.440 -3.525 -4.051 1.00 96.00 143 VAL A O 1
ATOM 1050 N N . GLU A 1 144 ? 9.036 -5.027 -2.430 1.00 96.56 144 GLU A N 1
ATOM 1051 C CA . GLU A 1 144 ? 7.750 -4.466 -2.026 1.00 96.56 144 GLU A CA 1
ATOM 1052 C C . GLU A 1 144 ? 7.900 -3.625 -0.758 1.00 96.56 144 GLU A C 1
ATOM 1054 O O . GLU A 1 144 ? 8.412 -4.100 0.258 1.00 96.56 144 GLU A O 1
ATOM 1059 N N . THR A 1 145 ? 7.415 -2.386 -0.812 1.00 96.75 145 THR A N 1
ATOM 1060 C CA . THR A 1 145 ? 7.505 -1.413 0.277 1.00 96.75 145 THR A CA 1
ATOM 1061 C C . THR A 1 145 ? 6.139 -0.799 0.562 1.00 96.75 145 THR A C 1
ATOM 1063 O O . THR A 1 145 ? 5.402 -0.422 -0.346 1.00 96.75 145 THR A O 1
ATOM 1066 N N . GLY A 1 146 ? 5.799 -0.656 1.843 1.00 97.38 146 GLY A N 1
ATOM 1067 C CA . GLY A 1 146 ? 4.576 0.021 2.265 1.00 97.38 146 GLY A CA 1
ATOM 1068 C C . GLY A 1 146 ? 4.675 1.541 2.150 1.00 97.38 146 GLY A C 1
ATOM 1069 O O . GLY A 1 146 ? 5.662 2.144 2.576 1.00 97.38 146 GLY A O 1
ATOM 1070 N N . TYR A 1 147 ? 3.616 2.189 1.667 1.00 96.88 147 TYR A N 1
ATOM 1071 C CA . TYR A 1 147 ? 3.498 3.643 1.716 1.00 96.88 147 TYR A CA 1
ATOM 1072 C C . TYR A 1 147 ? 3.251 4.089 3.154 1.00 96.88 147 TYR A C 1
ATOM 1074 O O . TYR A 1 147 ? 2.221 3.772 3.748 1.00 96.88 147 TYR A O 1
ATOM 1082 N N . LEU A 1 148 ? 4.178 4.862 3.721 1.00 96.88 148 LEU A N 1
ATOM 1083 C CA . LEU A 1 148 ? 4.082 5.312 5.113 1.00 96.88 148 LEU A CA 1
ATOM 1084 C C . LEU A 1 148 ? 2.818 6.146 5.375 1.00 96.88 148 LEU A C 1
ATOM 1086 O O . LEU A 1 148 ? 2.214 6.007 6.441 1.00 96.88 148 LEU A O 1
ATOM 1090 N N . ALA A 1 149 ? 2.371 6.928 4.390 1.00 95.19 149 ALA A N 1
ATOM 1091 C CA . ALA A 1 149 ? 1.134 7.698 4.468 1.00 95.19 149 ALA A CA 1
ATOM 1092 C C . ALA A 1 149 ? -0.134 6.822 4.564 1.00 95.19 149 ALA A C 1
ATOM 1094 O O . ALA A 1 149 ? -1.122 7.259 5.143 1.00 95.19 149 ALA A O 1
ATOM 1095 N N . ALA A 1 150 ? -0.118 5.576 4.074 1.00 96.44 150 ALA A N 1
ATOM 1096 C CA . ALA A 1 150 ? -1.290 4.689 4.085 1.00 96.44 150 ALA A CA 1
ATOM 1097 C C . ALA A 1 150 ? -1.610 4.097 5.472 1.00 96.44 150 ALA A C 1
ATOM 1099 O O . ALA A 1 150 ? -2.679 3.519 5.695 1.00 96.44 150 ALA A O 1
ATOM 1100 N N . ARG A 1 151 ? -0.696 4.249 6.438 1.00 97.44 151 ARG A N 1
ATOM 1101 C CA . ARG A 1 151 ? -0.876 3.742 7.803 1.00 97.44 151 ARG A CA 1
ATOM 1102 C C . ARG A 1 151 ? -2.051 4.397 8.531 1.00 97.44 151 ARG A C 1
ATOM 1104 O O . ARG A 1 151 ? -2.737 3.704 9.276 1.00 97.44 151 ARG A O 1
ATOM 1111 N N . SER A 1 152 ? -2.314 5.688 8.307 1.00 97.06 152 SER A N 1
ATOM 1112 C CA . SER A 1 152 ? -3.473 6.373 8.904 1.00 97.06 152 SER A CA 1
ATOM 1113 C C . SER A 1 152 ? -4.787 5.758 8.419 1.00 97.06 152 SER A C 1
ATOM 1115 O O . SER A 1 152 ? -5.591 5.328 9.243 1.00 97.06 152 SER A O 1
ATOM 1117 N N . ASN A 1 153 ? -4.940 5.575 7.104 1.00 97.06 153 ASN A N 1
ATOM 1118 C CA . ASN A 1 153 ? -6.117 4.928 6.508 1.00 97.06 153 ASN A CA 1
ATOM 1119 C C . ASN A 1 153 ? -6.340 3.511 7.054 1.00 97.06 153 ASN A C 1
ATOM 1121 O O . ASN A 1 153 ? -7.475 3.087 7.247 1.00 97.06 153 ASN A O 1
ATOM 1125 N N . THR A 1 154 ? -5.259 2.776 7.332 1.00 97.88 154 THR A N 1
ATOM 1126 C CA . THR A 1 154 ? -5.334 1.421 7.903 1.00 97.88 154 THR A CA 1
ATOM 1127 C C . THR A 1 154 ? -5.934 1.439 9.313 1.00 97.88 154 THR A C 1
ATOM 1129 O O . THR A 1 154 ? -6.780 0.605 9.634 1.00 97.88 154 THR A O 1
ATOM 1132 N N . ILE A 1 155 ? -5.533 2.404 10.151 1.00 98.31 155 ILE A N 1
ATOM 1133 C CA . ILE A 1 155 ? -6.077 2.581 11.508 1.00 98.31 155 ILE A CA 1
ATOM 1134 C C . ILE A 1 155 ? -7.561 2.953 11.445 1.00 98.31 155 ILE A C 1
ATOM 1136 O O . ILE A 1 155 ? -8.381 2.371 12.156 1.00 98.31 155 ILE A O 1
ATOM 1140 N N . GLU A 1 156 ? -7.913 3.913 10.593 1.00 98.12 156 GLU A N 1
ATOM 1141 C CA . GLU A 1 156 ? -9.293 4.382 10.446 1.00 98.12 156 GLU A CA 1
ATOM 1142 C C . GLU A 1 156 ? -10.204 3.268 9.930 1.00 98.12 156 GLU A C 1
ATOM 1144 O O . GLU A 1 156 ? -11.278 3.031 10.486 1.00 98.12 156 GLU A O 1
ATOM 1149 N N . GLN A 1 157 ? -9.738 2.500 8.943 1.00 98.12 157 GLN A N 1
ATOM 1150 C CA . GLN A 1 157 ? -10.472 1.358 8.420 1.00 98.12 157 GLN A CA 1
ATOM 1151 C C . GLN A 1 157 ? -10.649 0.255 9.473 1.00 98.12 157 GLN A C 1
ATOM 1153 O O . GLN A 1 157 ? -11.739 -0.311 9.588 1.00 98.12 157 GLN A O 1
ATOM 1158 N N . PHE A 1 158 ? -9.623 -0.027 10.280 1.00 98.56 158 PHE A N 1
ATOM 1159 C CA . PHE A 1 158 ? -9.720 -0.974 11.392 1.00 98.56 158 PHE A CA 1
ATOM 1160 C C . PHE A 1 158 ? -10.834 -0.586 12.377 1.00 98.56 158 PHE A C 1
ATOM 1162 O O . PHE A 1 158 ? -11.717 -1.398 12.663 1.00 98.56 158 PHE A O 1
ATOM 1169 N N . TYR A 1 159 ? -10.854 0.664 12.852 1.00 98.50 159 TYR A N 1
ATOM 1170 C CA . TYR A 1 159 ? -11.895 1.123 13.778 1.00 98.50 159 TYR A CA 1
ATOM 1171 C C . TYR A 1 159 ? -13.274 1.240 13.118 1.00 98.50 159 TYR A C 1
ATOM 1173 O O . TYR A 1 159 ? -14.275 0.916 13.759 1.00 98.50 159 TYR A O 1
ATOM 1181 N N . SER A 1 160 ? -13.341 1.604 11.835 1.00 98.31 160 SER A N 1
ATOM 1182 C CA . SER A 1 160 ? -14.579 1.590 11.046 1.00 98.31 160 SER A CA 1
ATOM 1183 C C . SER A 1 160 ? -15.200 0.188 10.987 1.00 98.31 160 SER A C 1
ATOM 1185 O O . SER A 1 160 ? -16.408 0.023 11.181 1.00 98.31 160 SER A O 1
ATOM 1187 N N . MET A 1 161 ? -14.384 -0.860 10.824 1.00 98.56 161 MET A N 1
ATOM 1188 C CA . MET A 1 161 ? -14.871 -2.242 10.862 1.00 98.56 161 MET A CA 1
ATOM 1189 C C . MET A 1 161 ? -15.398 -2.647 12.243 1.00 98.56 161 MET A C 1
ATOM 1191 O O . MET A 1 161 ? -16.432 -3.314 12.320 1.00 98.56 161 MET A O 1
ATOM 1195 N N . ILE A 1 162 ? -14.746 -2.222 13.329 1.00 98.50 162 ILE A N 1
ATOM 1196 C CA . ILE A 1 162 ? -15.239 -2.459 14.698 1.00 98.50 162 ILE A CA 1
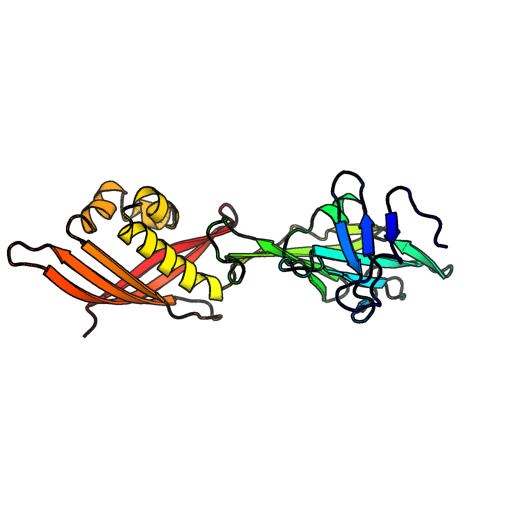ATOM 1197 C C . ILE A 1 162 ? -16.566 -1.727 14.925 1.00 98.50 162 ILE A C 1
ATOM 1199 O O . ILE A 1 162 ? -17.511 -2.315 15.459 1.00 98.50 162 ILE A O 1
ATOM 1203 N N . ASN A 1 163 ? -16.668 -0.472 14.479 1.00 98.31 163 ASN A N 1
ATOM 1204 C CA . ASN A 1 163 ? -17.898 0.316 14.526 1.00 98.31 163 ASN A CA 1
ATOM 1205 C C . ASN A 1 163 ? -19.048 -0.408 13.803 1.00 98.31 163 ASN A C 1
ATOM 1207 O O . ASN A 1 163 ? -20.139 -0.560 14.348 1.00 98.31 163 ASN A O 1
ATOM 1211 N N . ALA A 1 164 ? -18.762 -0.969 12.625 1.00 98.25 164 ALA A N 1
ATOM 1212 C CA . ALA A 1 164 ? -19.685 -1.783 11.836 1.00 98.25 164 ALA A CA 1
ATOM 1213 C C . ALA A 1 164 ? -19.881 -3.225 12.356 1.00 98.25 164 ALA A C 1
ATOM 1215 O O . ALA A 1 164 ? -20.509 -4.037 11.677 1.00 98.25 164 ALA A O 1
ATOM 1216 N N . LYS A 1 165 ? -19.332 -3.570 13.530 1.00 98.06 165 LYS A N 1
ATOM 1217 C CA . LYS A 1 165 ? -19.392 -4.907 14.159 1.00 98.06 165 LYS A CA 1
ATOM 1218 C C . LYS A 1 165 ? -18.789 -6.042 13.322 1.00 98.06 165 LYS A C 1
ATOM 1220 O O . LYS A 1 165 ? -19.044 -7.216 13.587 1.00 98.06 165 LYS A O 1
ATOM 1225 N N . LYS A 1 166 ? -17.928 -5.719 12.355 1.00 98.44 166 LYS A N 1
ATOM 1226 C CA . LYS A 1 166 ? -17.179 -6.673 11.522 1.00 98.44 166 LYS A CA 1
ATOM 1227 C C . LYS A 1 166 ? -15.884 -7.099 12.218 1.00 98.44 166 LYS A C 1
ATOM 1229 O O . LYS A 1 166 ? -14.786 -6.858 11.720 1.00 98.44 166 LYS A O 1
ATOM 1234 N N . PHE A 1 167 ? -16.018 -7.712 13.393 1.00 98.50 167 PHE A N 1
ATOM 1235 C CA . PHE A 1 167 ? -14.889 -8.038 14.268 1.00 98.50 167 PHE A CA 1
ATOM 1236 C C . PHE A 1 167 ? -13.862 -8.966 13.617 1.00 98.50 167 PHE A C 1
ATOM 1238 O O . PHE A 1 167 ? -12.672 -8.700 13.735 1.00 98.50 167 PHE A O 1
ATOM 1245 N N . ASP A 1 168 ? -14.294 -9.999 12.889 1.00 98.31 168 ASP A N 1
ATOM 1246 C CA . ASP A 1 168 ? -13.373 -10.916 12.204 1.00 98.31 168 ASP A CA 1
ATOM 1247 C C . ASP A 1 168 ? -12.508 -10.180 11.172 1.00 98.31 168 ASP A C 1
ATOM 1249 O O . ASP A 1 168 ? -11.292 -10.352 11.131 1.00 98.31 168 ASP A O 1
ATOM 1253 N N . ALA A 1 169 ? -13.125 -9.299 10.377 1.00 98.00 169 ALA A N 1
ATOM 1254 C CA . ALA A 1 169 ? -12.429 -8.511 9.363 1.00 98.00 169 ALA A CA 1
ATOM 1255 C C . ALA A 1 169 ? -11.463 -7.493 9.994 1.00 98.00 169 ALA A C 1
ATOM 1257 O O . ALA A 1 169 ? -10.315 -7.394 9.565 1.00 98.00 169 ALA A O 1
ATOM 1258 N N . ALA A 1 170 ? -11.885 -6.803 11.059 1.00 98.56 170 ALA A N 1
ATOM 1259 C CA . ALA A 1 170 ? -11.010 -5.918 11.826 1.00 98.56 170 ALA A CA 1
ATOM 1260 C C . ALA A 1 170 ? -9.819 -6.685 12.426 1.00 98.56 170 ALA A C 1
ATOM 1262 O O . ALA A 1 170 ? -8.681 -6.235 12.354 1.00 98.56 170 ALA A O 1
ATOM 1263 N N . TYR A 1 171 ? -10.039 -7.883 12.966 1.00 98.50 171 TYR A N 1
ATOM 1264 C CA . TYR A 1 171 ? -8.967 -8.682 13.557 1.00 98.50 171 TYR A CA 1
ATOM 1265 C C . TYR A 1 171 ? -7.925 -9.131 12.518 1.00 98.50 171 TYR A C 1
ATOM 1267 O O . TYR A 1 171 ? -6.741 -9.247 12.841 1.00 98.50 171 TYR A O 1
ATOM 1275 N N . GLN A 1 172 ? -8.311 -9.286 11.245 1.00 97.62 172 GLN A N 1
ATOM 1276 C CA . GLN A 1 172 ? -7.375 -9.559 10.144 1.00 97.62 172 GLN A CA 1
ATOM 1277 C C . GLN A 1 172 ? -6.425 -8.399 9.816 1.00 97.62 172 GLN A C 1
ATOM 1279 O O . GLN A 1 172 ? -5.405 -8.636 9.159 1.00 97.62 172 GLN A O 1
ATOM 1284 N N . PHE A 1 173 ? -6.717 -7.183 10.287 1.00 98.44 173 PHE A N 1
ATOM 1285 C CA . PHE A 1 173 ? -5.830 -6.021 10.174 1.00 98.44 173 PHE A CA 1
ATOM 1286 C C . PHE A 1 173 ? -4.744 -6.008 11.253 1.00 98.44 173 PHE A C 1
ATOM 1288 O O . PHE A 1 173 ? -3.911 -5.112 11.263 1.00 98.44 173 PHE A O 1
ATOM 1295 N N . THR A 1 174 ? -4.711 -6.989 12.155 1.00 98.69 174 THR A N 1
ATOM 1296 C CA . THR A 1 174 ? -3.705 -7.062 13.221 1.00 98.69 174 THR A CA 1
ATOM 1297 C C . THR A 1 174 ? -2.602 -8.072 12.901 1.00 98.69 174 THR A C 1
ATOM 1299 O O . THR A 1 174 ? -2.789 -8.998 12.103 1.00 98.69 174 THR A O 1
ATOM 1302 N N . THR A 1 175 ? -1.421 -7.886 13.491 1.00 98.75 175 THR A N 1
ATOM 1303 C CA . THR A 1 175 ? -0.299 -8.828 13.356 1.00 98.75 175 THR A CA 1
ATOM 1304 C C . THR A 1 175 ? -0.551 -10.116 14.142 1.00 98.75 175 THR A C 1
ATOM 1306 O O . THR A 1 175 ? -1.262 -10.120 15.144 1.00 98.75 175 THR A O 1
ATOM 1309 N N . ALA A 1 176 ? 0.116 -11.214 13.772 1.00 98.25 176 ALA A N 1
ATOM 1310 C CA . ALA A 1 176 ? 0.080 -12.446 14.570 1.00 98.25 176 ALA A CA 1
ATOM 1311 C C . ALA A 1 176 ? 0.558 -12.225 16.022 1.00 98.25 176 ALA A C 1
ATOM 1313 O O . ALA A 1 176 ? 0.034 -12.837 16.951 1.00 98.25 176 ALA A O 1
ATOM 1314 N N . ALA A 1 177 ? 1.513 -11.312 16.234 1.00 98.44 177 ALA A N 1
ATOM 1315 C CA . ALA A 1 177 ? 1.981 -10.946 17.568 1.00 98.44 177 ALA A CA 1
ATOM 1316 C C . ALA A 1 177 ? 0.897 -10.224 18.388 1.00 98.44 177 ALA A C 1
ATOM 1318 O O . ALA A 1 177 ? 0.733 -10.521 19.572 1.00 98.44 177 ALA A O 1
ATOM 1319 N N . PHE A 1 178 ? 0.118 -9.325 17.772 1.00 98.56 178 PHE A N 1
ATOM 1320 C CA . PHE A 1 178 ? -1.063 -8.739 18.409 1.00 98.56 178 PHE A CA 1
ATOM 1321 C C . PHE A 1 178 ? -2.079 -9.822 18.771 1.00 98.56 178 PHE A C 1
ATOM 1323 O O . PHE A 1 178 ? -2.547 -9.869 19.907 1.00 98.56 178 PHE A O 1
AT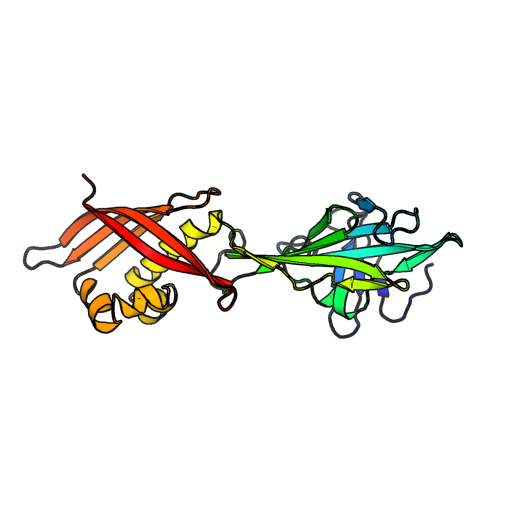OM 1330 N N . GLN A 1 179 ? -2.378 -10.722 17.834 1.00 98.44 179 GLN A N 1
ATOM 1331 C CA . GLN A 1 179 ? -3.375 -11.774 18.030 1.00 98.44 179 GLN A CA 1
ATOM 1332 C C . GLN A 1 179 ? -2.995 -12.738 19.164 1.00 98.44 179 GLN A C 1
ATOM 1334 O O . GLN A 1 179 ? -3.852 -13.147 19.945 1.00 98.44 179 GLN A O 1
ATOM 1339 N N . ALA A 1 180 ? -1.703 -13.041 19.319 1.00 98.12 180 ALA A N 1
ATOM 1340 C CA . ALA A 1 180 ? -1.198 -13.838 20.435 1.00 98.12 180 ALA A CA 1
ATOM 1341 C C . ALA A 1 180 ? -1.353 -13.130 21.796 1.00 98.12 180 ALA A C 1
ATOM 1343 O O . ALA A 1 180 ? -1.653 -13.783 22.795 1.00 98.12 180 ALA A O 1
ATOM 1344 N N . ARG A 1 181 ? -1.167 -11.801 21.848 1.00 97.75 181 ARG A N 1
ATOM 1345 C CA . ARG A 1 181 ? -1.359 -10.990 23.069 1.00 97.75 181 ARG A CA 1
ATOM 1346 C C . ARG A 1 181 ? -2.835 -10.801 23.422 1.00 97.75 181 ARG A C 1
ATOM 1348 O O . ARG A 1 181 ? -3.180 -10.757 24.600 1.00 97.75 181 ARG A O 1
ATOM 1355 N N . TYR A 1 182 ? -3.693 -10.690 22.412 1.00 97.62 182 TYR A N 1
ATOM 1356 C CA . TYR A 1 182 ? -5.117 -10.406 22.557 1.00 97.62 182 TYR A CA 1
ATOM 1357 C C . TYR A 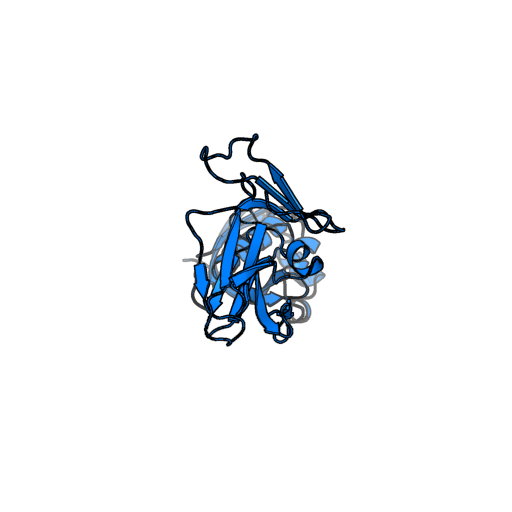1 182 ? -5.947 -11.427 21.770 1.00 97.62 182 TYR A C 1
ATOM 1359 O O . TYR A 1 182 ? -6.377 -11.124 20.653 1.00 97.62 182 TYR A O 1
ATOM 1367 N N . PRO A 1 183 ? -6.193 -12.631 22.325 1.00 98.12 183 PRO A N 1
ATOM 1368 C CA . PRO A 1 183 ? -7.011 -13.650 21.671 1.00 98.12 183 PRO A CA 1
ATOM 1369 C C . PRO A 1 183 ? -8.386 -13.113 21.261 1.00 98.12 183 PRO A C 1
ATOM 1371 O O . PRO A 1 183 ? -8.972 -12.305 21.986 1.00 98.12 183 PRO A O 1
ATOM 1374 N N . PHE A 1 184 ? -8.899 -13.573 20.116 1.00 98.50 184 PHE A N 1
ATOM 1375 C CA . PHE A 1 184 ? -10.055 -12.976 19.437 1.00 98.50 184 PHE A CA 1
ATOM 1376 C C . PHE A 1 184 ? -11.265 -12.732 20.348 1.00 98.50 184 PHE A C 1
ATOM 1378 O O . PHE A 1 184 ? -11.765 -11.609 20.396 1.00 98.50 184 PHE A O 1
ATOM 1385 N N . ASP A 1 185 ? -11.702 -13.738 21.110 1.00 98.31 185 ASP A N 1
ATOM 1386 C CA . ASP A 1 185 ? -12.884 -13.615 21.972 1.00 98.31 185 ASP A CA 1
ATOM 1387 C C . ASP A 1 185 ? -12.688 -12.573 23.083 1.00 98.31 185 ASP A C 1
ATOM 1389 O O . ASP A 1 185 ? -13.578 -11.759 23.335 1.00 98.31 185 ASP A O 1
ATOM 1393 N N . ASN A 1 186 ? -11.498 -12.531 23.690 1.00 97.88 186 ASN A N 1
ATOM 1394 C CA . ASN A 1 186 ? -11.157 -11.557 24.729 1.00 97.88 186 ASN A CA 1
ATOM 1395 C C . ASN A 1 186 ? -11.070 -10.138 24.157 1.00 97.88 186 ASN A C 1
ATOM 1397 O O . ASN A 1 186 ? -11.565 -9.188 24.761 1.00 97.88 186 ASN A O 1
ATOM 1401 N N . TRP A 1 187 ? -10.461 -9.994 22.979 1.00 98.12 187 TRP A N 1
ATOM 1402 C CA . TRP A 1 187 ? -10.370 -8.717 22.277 1.00 98.12 187 TRP A CA 1
ATOM 1403 C C . TRP A 1 187 ? -11.759 -8.191 21.894 1.00 98.12 187 TRP A C 1
ATOM 1405 O O . TRP A 1 187 ? -12.097 -7.046 22.192 1.00 98.12 187 TRP A O 1
ATOM 1415 N N . LYS A 1 188 ? -12.599 -9.046 21.301 1.00 98.50 188 LYS A N 1
ATOM 1416 C CA . LYS A 1 188 ? -13.971 -8.716 20.903 1.00 98.50 188 LYS A CA 1
ATOM 1417 C C . LYS A 1 188 ? -14.839 -8.334 22.103 1.00 98.50 188 LYS A C 1
ATOM 1419 O O . LYS A 1 188 ? -15.618 -7.386 22.006 1.00 98.50 188 LYS A O 1
ATOM 1424 N N . ALA A 1 189 ? -14.692 -9.030 23.233 1.00 97.62 189 ALA A N 1
ATOM 1425 C CA . ALA A 1 189 ? -15.419 -8.725 24.465 1.00 97.62 189 ALA A CA 1
ATOM 1426 C C . ALA A 1 189 ? -15.152 -7.297 24.978 1.00 97.62 189 ALA A C 1
ATOM 1428 O O . ALA A 1 189 ? -16.046 -6.690 25.568 1.00 97.62 189 ALA A O 1
ATOM 1429 N N . GLY A 1 190 ? -13.980 -6.720 24.684 1.00 95.56 190 GLY A N 1
ATOM 1430 C CA . GLY A 1 190 ? -13.650 -5.330 25.012 1.00 95.56 190 GLY A CA 1
ATOM 1431 C C . GLY A 1 190 ? -14.561 -4.282 24.358 1.00 95.56 190 GLY A C 1
ATOM 1432 O O . GLY A 1 190 ? -14.642 -3.162 24.848 1.00 95.56 190 GLY A O 1
ATOM 1433 N N . PHE A 1 191 ? -15.291 -4.648 23.299 1.00 96.81 191 PHE A N 1
ATOM 1434 C CA . PHE A 1 191 ? -16.215 -3.766 22.575 1.00 96.81 191 PHE A CA 1
ATOM 1435 C C . PHE A 1 191 ? -17.692 -4.122 22.803 1.00 96.81 191 PHE A C 1
ATOM 1437 O O . PHE A 1 191 ? -18.561 -3.669 22.052 1.00 96.81 191 PHE A O 1
ATOM 1444 N N . ALA A 1 192 ? -17.995 -4.958 23.804 1.00 96.75 192 ALA A N 1
ATOM 1445 C CA . ALA A 1 192 ? -19.340 -5.491 24.029 1.00 96.75 192 ALA A CA 1
ATOM 1446 C C . ALA A 1 192 ? -20.390 -4.397 24.285 1.00 96.75 192 ALA A C 1
ATOM 1448 O O . ALA A 1 192 ? -21.532 -4.525 23.847 1.00 96.75 192 ALA A O 1
ATOM 1449 N N . THR A 1 193 ? -20.008 -3.312 24.962 1.00 97.25 193 THR A N 1
ATOM 1450 C CA . THR A 1 193 ? -20.900 -2.182 25.271 1.00 97.25 193 THR A CA 1
ATOM 1451 C C . THR A 1 193 ? -20.808 -1.041 24.264 1.00 97.25 193 THR A C 1
ATOM 1453 O O . THR A 1 193 ? -21.625 -0.121 24.312 1.00 97.25 193 THR A O 1
ATOM 1456 N N . THR A 1 194 ? -19.843 -1.084 23.349 1.00 97.81 194 THR A N 1
ATOM 1457 C CA . THR A 1 194 ? -19.576 0.006 22.413 1.00 97.81 194 THR A CA 1
ATOM 1458 C C . THR A 1 194 ? -20.712 0.156 21.414 1.00 97.81 194 THR A C 1
ATOM 1460 O O . THR A 1 194 ? -21.021 -0.767 20.664 1.00 97.81 194 THR A O 1
ATOM 1463 N N . LYS A 1 195 ? -21.325 1.336 21.366 1.00 97.88 195 LYS A N 1
ATOM 1464 C CA . LYS A 1 195 ? -22.327 1.723 20.368 1.00 97.88 195 LYS A CA 1
ATOM 1465 C C . LYS A 1 195 ? -21.674 2.240 19.100 1.00 97.88 195 LYS A C 1
ATOM 1467 O O . LYS A 1 195 ? -22.015 1.759 18.024 1.00 97.88 195 LYS A O 1
ATOM 1472 N N . SER A 1 196 ? -20.729 3.167 19.235 1.00 98.31 196 SER A N 1
ATOM 1473 C CA . SER A 1 196 ? -20.031 3.747 18.092 1.00 98.31 196 SER A CA 1
ATOM 1474 C C . SER A 1 196 ? -18.568 4.043 18.378 1.00 98.31 196 SER A C 1
ATOM 1476 O O . SER A 1 196 ? -18.207 4.372 19.508 1.00 98.31 196 SER A O 1
ATOM 1478 N N . LEU A 1 197 ? -17.755 3.972 17.328 1.00 98.19 197 LEU A N 1
ATOM 1479 C CA . LEU A 1 197 ? -16.363 4.399 17.298 1.00 98.19 197 LEU A CA 1
ATOM 1480 C C . LEU A 1 197 ? -16.142 5.320 16.099 1.00 98.19 197 LEU A C 1
ATOM 1482 O O . LEU A 1 197 ? -16.556 4.992 14.988 1.00 98.19 197 LEU A O 1
ATOM 1486 N N . ASP A 1 198 ? -15.450 6.426 16.336 1.00 98.06 198 ASP A N 1
ATOM 1487 C CA . ASP A 1 198 ? -14.939 7.326 15.305 1.00 98.06 198 ASP A CA 1
ATOM 1488 C C . ASP A 1 198 ? -13.445 7.544 15.539 1.00 98.06 198 ASP A C 1
ATOM 1490 O O . ASP A 1 198 ? -13.042 7.973 16.623 1.00 98.06 198 ASP A O 1
ATOM 1494 N N . ALA A 1 199 ? -12.619 7.200 14.554 1.00 98.25 199 ALA A N 1
ATOM 1495 C CA . ALA A 1 199 ? -11.169 7.282 14.654 1.00 98.25 199 ALA A CA 1
ATOM 1496 C C . ALA A 1 199 ? -10.621 8.229 13.594 1.00 98.25 199 ALA A C 1
ATOM 1498 O O . ALA A 1 199 ? -11.041 8.185 12.443 1.00 98.25 199 ALA A O 1
ATOM 1499 N N . GLN A 1 200 ? -9.649 9.045 13.990 1.00 98.25 200 GLN A N 1
ATOM 1500 C CA . GLN A 1 200 ? -8.939 9.966 13.109 1.00 98.25 200 GLN A CA 1
ATOM 1501 C C . GLN A 1 200 ? -7.444 9.801 13.345 1.00 98.25 200 GLN A C 1
ATOM 1503 O O . GLN A 1 200 ? -6.957 10.028 14.459 1.00 98.25 200 GLN A O 1
ATOM 1508 N N . ALA A 1 201 ? -6.713 9.386 12.318 1.00 97.81 201 ALA A N 1
ATOM 1509 C CA . ALA A 1 201 ? -5.278 9.161 12.391 1.00 97.81 201 ALA A CA 1
ATOM 1510 C C . ALA A 1 201 ? -4.509 10.274 11.669 1.00 97.81 201 ALA A C 1
ATOM 1512 O O . ALA A 1 201 ? -4.928 10.809 10.649 1.00 97.81 201 ALA A O 1
ATOM 1513 N N . THR A 1 202 ? -3.346 10.645 12.201 1.00 97.38 202 THR A N 1
ATOM 1514 C CA . THR A 1 202 ? -2.490 11.656 11.574 1.00 97.38 202 THR A CA 1
ATOM 1515 C C . THR A 1 202 ? -1.641 11.016 10.483 1.00 97.38 202 THR A C 1
ATOM 1517 O O . THR A 1 202 ? -0.767 10.200 10.773 1.00 97.38 202 THR A O 1
ATOM 1520 N N . THR A 1 203 ? -1.859 11.410 9.230 1.00 95.69 203 THR A N 1
ATOM 1521 C CA . THR A 1 203 ? -1.014 10.988 8.106 1.00 95.69 203 THR A CA 1
ATOM 1522 C C . THR A 1 203 ? 0.427 11.460 8.302 1.00 95.69 203 THR A C 1
ATOM 1524 O O . THR A 1 203 ? 0.677 12.616 8.642 1.00 95.69 203 THR A O 1
ATOM 1527 N N . SER A 1 204 ? 1.388 10.558 8.094 1.00 93.00 204 SER A N 1
ATOM 1528 C CA . SER A 1 204 ? 2.816 10.858 8.201 1.00 93.00 204 SER A CA 1
ATOM 1529 C C . SER A 1 204 ? 3.640 9.993 7.254 1.00 93.00 204 SER A C 1
ATOM 1531 O O . SER A 1 204 ? 3.493 8.769 7.220 1.00 93.00 204 SER A O 1
ATOM 1533 N N . GLU A 1 205 ? 4.560 10.639 6.543 1.00 94.06 205 GLU A N 1
ATOM 1534 C CA . GLU A 1 205 ? 5.550 10.000 5.669 1.00 94.06 205 GLU A CA 1
ATOM 1535 C C . GLU A 1 205 ? 6.848 9.635 6.404 1.00 94.06 205 GLU A C 1
ATOM 1537 O O . GLU A 1 205 ? 7.806 9.178 5.792 1.00 94.06 205 GLU A O 1
ATOM 1542 N N . VAL A 1 206 ? 6.894 9.814 7.727 1.00 94.44 206 VAL A N 1
ATOM 1543 C CA . VAL A 1 206 ? 8.063 9.479 8.548 1.00 94.44 206 VAL A CA 1
ATOM 1544 C C . VAL A 1 206 ? 7.833 8.146 9.250 1.00 94.44 206 VAL A C 1
ATOM 1546 O O . VAL A 1 206 ? 6.750 7.885 9.778 1.00 94.44 206 VAL A O 1
ATOM 1549 N N . ALA A 1 207 ? 8.849 7.284 9.266 1.00 93.25 207 ALA A N 1
ATOM 1550 C CA . ALA A 1 207 ? 8.790 6.011 9.977 1.00 93.25 207 ALA A CA 1
ATOM 1551 C C . ALA A 1 207 ? 8.547 6.212 11.488 1.00 93.25 207 ALA A C 1
ATOM 1553 O O . ALA A 1 207 ? 8.977 7.201 12.077 1.00 93.25 207 ALA A O 1
ATOM 1554 N N . GLY A 1 208 ? 7.869 5.251 12.120 1.00 95.06 208 GLY A N 1
ATOM 1555 C CA . GLY A 1 208 ? 7.549 5.281 13.553 1.00 95.06 208 GLY A CA 1
ATOM 1556 C C . GLY A 1 208 ? 6.047 5.243 13.856 1.00 95.06 208 GLY A C 1
ATOM 1557 O O . GLY A 1 208 ? 5.244 5.070 12.936 1.00 95.06 208 GLY A O 1
ATOM 1558 N N . PRO A 1 209 ? 5.651 5.362 15.133 1.00 97.44 209 PRO A N 1
ATOM 1559 C CA . PRO A 1 209 ? 4.254 5.248 15.538 1.00 97.44 209 PRO A CA 1
ATOM 1560 C C . PRO A 1 209 ? 3.365 6.345 14.941 1.00 97.44 209 PRO A C 1
ATOM 1562 O O . PRO A 1 209 ? 3.745 7.515 14.867 1.00 97.44 209 PRO A O 1
ATOM 1565 N N . VAL A 1 210 ? 2.150 5.970 14.550 1.00 98.25 210 VAL A N 1
ATOM 1566 C CA . VAL A 1 210 ? 1.148 6.868 13.971 1.00 98.25 210 VAL A CA 1
ATOM 1567 C C . VAL A 1 210 ? 0.191 7.322 15.057 1.00 98.25 210 VAL A C 1
ATOM 1569 O O . VAL A 1 210 ? -0.453 6.503 15.713 1.00 98.25 210 VAL A O 1
ATOM 1572 N N . LYS A 1 211 ? 0.094 8.638 15.246 1.00 98.06 211 LYS A N 1
ATOM 1573 C CA . LYS A 1 211 ? -0.826 9.241 16.212 1.00 98.06 211 LYS A CA 1
ATOM 1574 C C . LYS A 1 211 ? -2.267 9.100 15.740 1.00 98.06 211 LYS A C 1
ATOM 1576 O O . LYS A 1 211 ? -2.547 9.253 14.553 1.00 98.06 211 LYS A O 1
ATOM 1581 N N . PHE A 1 212 ? -3.177 8.881 16.678 1.00 98.06 212 PHE A N 1
ATOM 1582 C CA . PHE A 1 212 ? -4.607 8.883 16.403 1.00 98.06 212 PHE A CA 1
ATOM 1583 C C . PHE A 1 212 ? -5.416 9.431 17.579 1.00 98.06 212 PHE A C 1
ATOM 1585 O O . PHE A 1 212 ? -4.969 9.444 18.731 1.00 98.06 212 PHE A O 1
ATOM 1592 N N . LYS A 1 213 ? -6.629 9.872 17.261 1.00 98.38 213 LYS A N 1
ATOM 1593 C CA . LYS A 1 213 ? -7.702 10.196 18.194 1.00 98.38 213 LYS A CA 1
ATOM 1594 C C . LYS A 1 213 ? -8.844 9.211 17.962 1.00 98.38 213 LYS A C 1
ATOM 1596 O O . LYS A 1 213 ? -9.146 8.888 16.817 1.00 98.38 213 LYS A O 1
ATOM 1601 N N . LEU A 1 214 ? -9.472 8.748 19.034 1.00 98.31 214 LEU A N 1
ATOM 1602 C CA . LEU A 1 214 ? -10.623 7.850 18.980 1.00 98.31 214 LEU A CA 1
ATOM 1603 C C . LEU A 1 214 ? -11.722 8.381 19.889 1.00 98.31 214 LEU A C 1
ATOM 1605 O O . LEU A 1 214 ? -11.499 8.560 21.082 1.00 98.31 214 LEU A O 1
ATOM 1609 N N . THR A 1 215 ? -12.914 8.593 19.353 1.00 98.38 215 THR A N 1
ATOM 1610 C CA . THR A 1 215 ? -14.112 8.873 20.140 1.00 98.38 215 THR A CA 1
ATOM 1611 C C . THR A 1 215 ? -14.965 7.612 20.198 1.00 98.38 215 THR A C 1
ATOM 1613 O O . THR A 1 215 ? -15.370 7.076 19.169 1.00 98.38 215 THR A O 1
ATOM 1616 N N . ALA A 1 216 ? -15.224 7.132 21.412 1.00 98.06 216 ALA A N 1
ATOM 1617 C CA . ALA A 1 216 ? -16.052 5.968 21.684 1.00 98.06 216 ALA A CA 1
ATOM 1618 C C . ALA A 1 216 ? -17.316 6.383 22.434 1.00 98.06 216 ALA A C 1
ATOM 1620 O O . ALA A 1 216 ? -17.258 7.202 23.353 1.00 98.06 216 ALA A O 1
ATOM 1621 N N . VAL A 1 217 ? -18.445 5.795 22.054 1.00 98.38 217 VAL A N 1
ATOM 1622 C CA . VAL A 1 217 ? -19.702 5.887 22.799 1.00 98.38 217 VAL A CA 1
ATOM 1623 C C . VAL A 1 217 ? -20.052 4.489 23.275 1.00 98.38 217 VAL A C 1
ATOM 1625 O O . VAL A 1 217 ? -20.268 3.602 22.450 1.00 98.38 217 VAL A O 1
ATOM 1628 N N . ASP A 1 218 ? -20.118 4.289 24.586 1.00 97.75 218 ASP A N 1
ATOM 1629 C CA . ASP A 1 218 ? -20.466 3.014 25.212 1.00 97.75 218 ASP A CA 1
ATOM 1630 C C . ASP A 1 218 ? -21.827 3.095 25.911 1.00 97.75 218 ASP A C 1
ATOM 1632 O O . ASP A 1 218 ? -22.186 4.112 26.501 1.00 97.75 218 ASP A O 1
ATOM 1636 N N . SER A 1 219 ? -22.580 1.996 25.883 1.00 97.00 219 SER A N 1
ATOM 1637 C CA . SER A 1 219 ? -23.808 1.844 26.667 1.00 97.00 219 SER A CA 1
ATOM 1638 C C . SER A 1 219 ? -23.467 1.543 28.122 1.00 97.00 219 SER A C 1
ATOM 1640 O O . SER A 1 219 ? -22.691 0.630 28.402 1.00 97.00 219 SER A O 1
ATOM 1642 N N . THR A 1 220 ? -24.105 2.240 29.058 1.00 94.94 220 THR A N 1
ATOM 1643 C CA . THR A 1 220 ? -24.011 1.956 30.497 1.00 94.94 220 THR A CA 1
ATOM 1644 C C . THR A 1 220 ? -25.404 1.802 31.107 1.00 94.94 220 THR A C 1
ATOM 1646 O O . THR A 1 220 ? -26.411 2.118 30.474 1.00 94.94 220 THR A O 1
ATOM 1649 N N . ALA A 1 221 ? -25.481 1.345 32.361 1.00 93.56 221 ALA A N 1
ATOM 1650 C CA . ALA A 1 221 ? -26.751 1.212 33.081 1.00 93.56 221 ALA A CA 1
ATOM 1651 C C . ALA A 1 221 ? -27.513 2.546 33.236 1.00 93.56 221 ALA A C 1
ATOM 1653 O O . ALA A 1 221 ? -28.730 2.540 33.392 1.00 93.56 221 ALA A O 1
ATOM 1654 N N . THR A 1 222 ? -26.808 3.681 33.192 1.00 93.25 222 THR A N 1
ATOM 1655 C CA . THR A 1 222 ? -27.371 5.023 33.408 1.00 93.25 222 THR A CA 1
ATOM 1656 C C . THR A 1 222 ? -27.511 5.844 32.123 1.00 93.25 222 THR A C 1
ATOM 1658 O O . THR A 1 222 ? -27.896 7.007 32.195 1.00 93.25 222 THR A O 1
ATOM 1661 N N . GLY A 1 223 ? -27.194 5.270 30.958 1.00 94.75 223 GLY A N 1
ATOM 1662 C CA . GLY A 1 223 ? -27.206 5.962 29.666 1.00 94.75 223 GLY A CA 1
ATOM 1663 C C . GLY A 1 223 ? -25.893 5.815 28.899 1.00 94.75 223 GLY A C 1
ATOM 1664 O O . GLY A 1 223 ? -25.085 4.933 29.191 1.00 94.75 223 GLY A O 1
ATOM 1665 N N . ASP A 1 224 ? -25.679 6.676 27.911 1.00 97.50 224 ASP A N 1
ATOM 1666 C CA . ASP A 1 224 ? -24.502 6.605 27.044 1.00 97.50 224 ASP A CA 1
ATOM 1667 C C . ASP A 1 224 ? -23.317 7.355 27.654 1.00 97.50 224 ASP A C 1
ATOM 1669 O O . ASP A 1 224 ? -23.460 8.455 28.188 1.00 97.50 224 ASP A O 1
ATOM 1673 N N . LEU A 1 225 ? -22.136 6.747 27.566 1.00 96.81 225 LEU A N 1
ATOM 1674 C CA . LEU A 1 225 ? -20.877 7.329 28.003 1.00 96.81 225 LEU A CA 1
ATOM 1675 C C . LEU A 1 225 ? -19.992 7.600 26.791 1.00 96.81 225 LEU A C 1
ATOM 1677 O O . LEU A 1 225 ? -19.512 6.668 26.149 1.00 96.81 225 LEU A O 1
ATOM 1681 N N . THR A 1 226 ? -19.737 8.877 26.518 1.00 97.62 226 THR A N 1
ATOM 1682 C CA . THR A 1 226 ? -18.797 9.298 25.476 1.00 97.62 226 THR A CA 1
ATOM 1683 C C . THR A 1 226 ? -17.416 9.518 26.073 1.00 97.62 226 THR A C 1
ATOM 1685 O O . THR A 1 226 ? -17.252 10.286 27.022 1.00 97.62 226 THR A O 1
ATOM 1688 N N . ARG A 1 227 ? -16.403 8.879 25.490 1.00 96.94 227 ARG A N 1
ATOM 1689 C CA . ARG A 1 227 ? -14.994 9.075 25.836 1.00 96.94 227 ARG A CA 1
ATOM 1690 C C . ARG A 1 227 ? -14.190 9.381 24.593 1.00 96.94 227 ARG A C 1
ATOM 1692 O O . ARG A 1 227 ? -14.430 8.832 23.524 1.00 96.94 227 ARG A O 1
ATOM 1699 N N . THR A 1 228 ? -13.206 10.248 24.760 1.00 97.56 228 THR A N 1
ATOM 1700 C CA . THR A 1 228 ? -12.191 10.490 23.744 1.00 97.56 228 THR A CA 1
ATOM 1701 C C . THR A 1 228 ? -10.876 9.923 24.243 1.00 97.56 228 THR A C 1
ATOM 1703 O O . THR A 1 228 ? -10.541 10.059 25.415 1.00 97.56 228 THR A O 1
ATOM 1706 N N . TYR A 1 229 ? -10.141 9.287 23.348 1.00 97.06 229 TYR A N 1
ATOM 1707 C CA . TYR A 1 229 ? -8.829 8.717 23.572 1.00 97.06 229 TYR A CA 1
ATOM 1708 C C . TYR A 1 229 ? -7.848 9.341 22.594 1.00 97.06 229 TYR A C 1
ATOM 1710 O O . TYR A 1 229 ? -8.204 9.697 21.468 1.00 97.06 229 TYR A O 1
ATOM 1718 N N . THR A 1 230 ? -6.600 9.439 23.025 1.00 97.62 230 THR A N 1
ATOM 1719 C CA . THR A 1 230 ? -5.472 9.722 22.140 1.00 97.62 230 THR A CA 1
ATOM 1720 C C . THR A 1 230 ? -4.461 8.605 22.285 1.00 97.62 230 THR A C 1
ATOM 1722 O O . THR A 1 230 ? -4.369 7.970 23.338 1.00 97.62 230 THR A O 1
ATOM 1725 N N . GLY A 1 231 ? -3.719 8.334 21.224 1.00 96.56 231 GLY A N 1
ATOM 1726 C CA . GLY A 1 231 ? -2.749 7.262 21.267 1.00 96.56 231 GLY A CA 1
ATOM 1727 C C . GLY A 1 231 ? -1.842 7.220 20.060 1.00 96.56 231 GLY A C 1
ATOM 1728 O O . GLY A 1 231 ? -1.895 8.083 19.178 1.00 96.56 231 GLY A O 1
ATOM 1729 N N . THR A 1 232 ? -1.016 6.184 20.031 1.00 98.19 232 THR A N 1
ATOM 1730 C CA . THR A 1 232 ? -0.219 5.827 18.865 1.00 98.19 232 THR A CA 1
ATOM 1731 C C . THR A 1 232 ? -0.402 4.362 18.512 1.00 98.19 232 THR A C 1
ATOM 1733 O O . THR A 1 232 ? -0.618 3.527 19.390 1.00 98.19 232 THR A O 1
ATOM 1736 N N . TRP A 1 233 ? -0.315 4.061 17.220 1.00 98.56 233 TRP A N 1
ATOM 1737 C CA . TRP A 1 233 ? -0.208 2.706 16.699 1.00 98.56 233 TRP A CA 1
ATOM 1738 C C . TRP A 1 233 ? 1.155 2.503 16.051 1.00 98.56 233 TRP A C 1
ATOM 1740 O O . TRP A 1 233 ? 1.580 3.306 15.221 1.00 98.56 233 TRP A O 1
ATOM 1750 N N . THR A 1 234 ? 1.808 1.391 16.367 1.00 98.44 234 THR A N 1
ATOM 1751 C CA . THR A 1 234 ? 2.896 0.851 15.549 1.00 98.44 234 THR A CA 1
ATOM 1752 C C . THR A 1 234 ? 2.301 -0.114 14.533 1.00 98.44 234 THR A C 1
ATOM 1754 O O . THR A 1 234 ? 1.499 -0.981 14.891 1.00 98.44 234 THR A O 1
ATOM 1757 N N . LEU A 1 235 ? 2.685 0.043 13.264 1.00 98.56 235 LEU A N 1
ATOM 1758 C CA . LEU A 1 235 ? 2.225 -0.803 12.168 1.00 98.56 235 LEU A CA 1
ATOM 1759 C C . LEU A 1 235 ? 3.403 -1.483 11.478 1.00 98.56 235 LEU A C 1
ATOM 1761 O O . LEU A 1 235 ? 4.475 -0.893 11.341 1.00 98.56 235 LEU A O 1
ATOM 1765 N N . ILE A 1 236 ? 3.167 -2.700 11.000 1.00 98.19 236 ILE A N 1
ATOM 1766 C CA . ILE A 1 236 ? 4.126 -3.504 10.241 1.00 98.19 236 ILE A CA 1
ATOM 1767 C C . ILE A 1 236 ? 3.531 -3.777 8.863 1.00 98.19 236 ILE A C 1
ATOM 1769 O O . ILE A 1 236 ? 2.388 -4.220 8.754 1.00 98.19 236 ILE A O 1
ATOM 1773 N N . TYR A 1 237 ? 4.297 -3.508 7.810 1.00 98.19 237 TYR A N 1
ATOM 1774 C CA . TYR A 1 237 ? 3.875 -3.814 6.449 1.00 98.19 237 TYR A CA 1
ATOM 1775 C C . TYR A 1 237 ? 3.983 -5.319 6.181 1.00 98.19 237 TYR A C 1
ATOM 1777 O O . TYR A 1 237 ? 5.010 -5.935 6.464 1.00 98.19 237 TYR A O 1
ATOM 1785 N N . SER A 1 238 ? 2.922 -5.917 5.643 1.00 97.88 238 SER A N 1
ATOM 1786 C CA . SER A 1 238 ? 2.875 -7.328 5.271 1.00 97.88 238 SER A CA 1
ATOM 1787 C C . SER A 1 238 ? 2.870 -7.464 3.756 1.00 97.88 238 SER A C 1
ATOM 1789 O O . SER A 1 238 ? 1.857 -7.188 3.121 1.00 97.88 238 SER A O 1
ATOM 1791 N N . THR A 1 239 ? 3.964 -7.973 3.192 1.00 96.38 239 THR A N 1
ATOM 1792 C CA . THR A 1 239 ? 4.065 -8.294 1.757 1.00 96.38 239 THR A CA 1
ATOM 1793 C C . THR A 1 239 ? 3.195 -9.486 1.358 1.00 96.38 239 THR A C 1
ATOM 1795 O O . THR A 1 239 ? 2.827 -9.629 0.205 1.00 96.38 239 THR A O 1
ATOM 1798 N N . THR A 1 240 ? 2.808 -10.349 2.303 1.00 95.31 240 THR A N 1
ATOM 1799 C CA . THR A 1 240 ? 1.865 -11.449 2.032 1.00 95.31 240 THR A CA 1
ATOM 1800 C C . THR A 1 240 ? 0.422 -10.963 1.921 1.00 95.31 240 THR A C 1
ATOM 1802 O O . THR A 1 240 ? -0.366 -11.547 1.184 1.00 95.31 240 THR A O 1
ATOM 1805 N N . LYS A 1 241 ? 0.053 -9.927 2.684 1.00 95.62 241 LYS A N 1
ATOM 1806 C CA . LYS A 1 241 ? -1.295 -9.342 2.651 1.00 95.62 241 LYS A CA 1
ATOM 1807 C C . LYS A 1 241 ? -1.375 -8.067 1.804 1.00 95.62 241 LYS A C 1
ATOM 1809 O O . LYS A 1 241 ? -2.470 -7.540 1.661 1.00 95.62 241 LYS A O 1
ATOM 1814 N N . HIS A 1 242 ? -0.249 -7.569 1.293 1.00 95.69 242 HIS A N 1
ATOM 1815 C CA . HIS A 1 242 ? -0.117 -6.291 0.584 1.00 95.69 242 HIS A CA 1
ATOM 1816 C C . HIS A 1 242 ? -0.744 -5.103 1.336 1.00 95.69 242 HIS A C 1
ATOM 1818 O O . HIS A 1 242 ? -1.380 -4.237 0.738 1.00 95.69 242 HIS A O 1
ATOM 1824 N N . GLN A 1 243 ? -0.603 -5.079 2.669 1.00 97.44 243 GLN A N 1
ATOM 1825 C CA . GLN A 1 243 ? -1.151 -4.020 3.522 1.00 97.44 243 GLN A CA 1
ATOM 1826 C C . GLN A 1 243 ? -0.375 -3.821 4.822 1.00 97.44 243 GLN A C 1
ATOM 1828 O O . GLN A 1 243 ? 0.352 -4.703 5.288 1.00 97.44 243 GLN A O 1
ATOM 1833 N N . TRP A 1 244 ? -0.592 -2.669 5.454 1.00 98.12 244 TRP A N 1
ATOM 1834 C CA . TRP A 1 244 ? -0.159 -2.424 6.826 1.00 98.12 244 TRP A CA 1
ATOM 1835 C C . TRP A 1 244 ? -1.023 -3.195 7.828 1.00 98.12 244 TRP A C 1
ATOM 1837 O O . TRP A 1 244 ? -2.236 -3.313 7.666 1.00 98.12 244 TRP A O 1
ATOM 1847 N N . LEU A 1 245 ? -0.392 -3.710 8.881 1.00 98.69 245 LEU A N 1
ATOM 1848 C CA . LEU A 1 245 ? -1.048 -4.398 9.988 1.00 98.69 245 LEU A CA 1
ATOM 1849 C C . LEU A 1 245 ? -0.750 -3.689 11.306 1.00 98.69 245 LEU A C 1
ATOM 1851 O O . LEU A 1 245 ? 0.384 -3.281 11.550 1.00 98.69 245 LEU A O 1
ATOM 1855 N N . LEU A 1 246 ? -1.758 -3.578 12.164 1.00 98.75 246 LEU A N 1
ATOM 1856 C CA . LEU A 1 246 ? -1.664 -3.002 13.498 1.00 98.75 246 LEU A CA 1
ATOM 1857 C C . LEU A 1 246 ? -0.963 -3.989 14.450 1.00 98.75 246 LEU A C 1
ATOM 1859 O O . LEU A 1 246 ? -1.406 -5.132 14.589 1.00 98.75 246 LEU A O 1
ATOM 1863 N N . ASP A 1 247 ? 0.127 -3.564 15.099 1.00 98.56 247 ASP A N 1
ATOM 1864 C CA . ASP A 1 247 ? 0.924 -4.425 15.988 1.00 98.56 247 ASP A CA 1
ATOM 1865 C C . ASP A 1 247 ? 0.771 -4.066 17.468 1.00 98.56 247 ASP A C 1
ATOM 1867 O O . ASP A 1 247 ? 0.336 -4.887 18.276 1.00 98.56 247 ASP A O 1
ATOM 1871 N N . THR A 1 248 ? 1.113 -2.838 17.847 1.00 97.94 248 THR A N 1
ATOM 1872 C CA . THR A 1 248 ? 1.020 -2.366 19.234 1.00 97.94 248 THR A CA 1
ATOM 1873 C C . THR A 1 248 ? 0.365 -1.001 19.288 1.00 97.94 248 THR A C 1
ATOM 1875 O O . THR A 1 248 ? 0.588 -0.160 18.416 1.00 97.94 248 THR A O 1
ATOM 1878 N N . ALA A 1 249 ? -0.440 -0.791 20.326 1.00 96.81 249 ALA A N 1
ATOM 1879 C CA . ALA A 1 249 ? -1.084 0.481 20.598 1.00 96.81 249 ALA A CA 1
ATOM 1880 C C . ALA A 1 249 ? -0.711 0.978 21.987 1.00 96.81 249 ALA A C 1
ATOM 1882 O O . ALA A 1 249 ? -0.737 0.214 22.953 1.00 96.81 249 ALA A O 1
ATOM 1883 N N . GLU A 1 250 ? -0.460 2.274 22.086 1.00 96.12 250 GLU A N 1
ATOM 1884 C CA . GLU A 1 250 ? -0.405 2.998 23.350 1.00 96.12 250 GLU A CA 1
ATOM 1885 C C . GLU A 1 250 ? -1.574 3.971 23.362 1.00 96.12 250 GLU A C 1
ATOM 1887 O O . GLU A 1 250 ? -1.644 4.863 22.516 1.00 96.12 250 GLU A O 1
ATOM 1892 N N . VAL A 1 251 ? -2.526 3.771 24.273 1.00 94.12 251 VAL A N 1
ATOM 1893 C CA . VAL A 1 251 ? -3.783 4.525 24.301 1.00 94.12 251 VAL A CA 1
ATOM 1894 C C . VAL A 1 251 ? -4.020 5.062 25.699 1.00 94.12 251 VAL A C 1
ATOM 1896 O O . VAL A 1 251 ? -3.933 4.331 26.683 1.00 94.12 251 VAL A O 1
ATOM 1899 N N . GLN A 1 252 ? -4.367 6.338 25.773 1.00 93.62 252 GLN A N 1
ATOM 1900 C CA . GLN A 1 252 ? -4.701 7.028 27.009 1.00 93.62 252 GLN A CA 1
ATOM 1901 C C . GLN A 1 252 ? -6.016 7.787 26.845 1.00 93.62 252 GLN A C 1
ATOM 1903 O O . GLN A 1 252 ? -6.395 8.173 25.734 1.00 93.62 252 GLN A O 1
ATOM 1908 N N . LEU A 1 253 ? -6.723 7.999 27.957 1.00 89.94 253 LEU A N 1
ATOM 1909 C CA . LEU A 1 253 ? -7.899 8.862 27.959 1.00 89.94 253 LEU A CA 1
ATOM 1910 C C . LEU A 1 253 ? -7.457 10.269 27.531 1.00 89.94 253 LEU A C 1
ATOM 1912 O O . LEU A 1 253 ? -6.502 10.816 28.080 1.00 89.94 253 LEU A O 1
ATOM 1916 N N . GLY A 1 254 ? -8.120 10.826 26.522 1.00 70.44 254 GLY A N 1
ATOM 1917 C CA . GLY A 1 254 ? -7.937 12.218 26.137 1.00 70.44 254 GLY A CA 1
ATOM 1918 C C . GLY A 1 254 ? -8.481 13.114 27.244 1.00 70.44 254 GLY A C 1
ATOM 1919 O O . GLY A 1 254 ? -9.600 12.885 27.710 1.00 70.44 254 GLY A O 1
ATOM 1920 N N . GLY A 1 255 ? -7.663 14.073 27.683 1.00 50.66 255 GLY A N 1
ATOM 1921 C CA . GLY A 1 255 ? -8.099 15.172 28.548 1.00 50.66 255 GLY A CA 1
ATOM 1922 C C . GLY A 1 255 ? -9.004 16.159 27.827 1.00 50.66 255 GLY A C 1
ATOM 1923 O O . GLY A 1 255 ? -9.015 16.152 26.572 1.00 50.66 255 GLY A O 1
#

Sequence (255 aa):
MLRGTSGFSVDTTTPGTSALEPYINISYAKTLAGYALLDSIAYGDISGDGFDEAIISVYSGGTAGNTGVLVYQLDSSNKVSLAGPIDFYGSFGYKAYGLLDNGDLVVGHVVAAGWEPNCCQSGYVESRFRISGGRLAQQGQPVETGYLAARSNTIEQFYSMINAKKFDAAYQFTTAAFQARYPFDNWKAGFATTKSLDAQATTSEVAGPVKFKLTAVDSTATGDLTRTYTGTWTLIYSTTKHQWLLDTAEVQLGG

Foldseek 3Di:
DPPDDPQWDWDLPDAAVDRDFTWIWRDDPAIDTATWAPVDWDWDQLAPPPGIKIKTWGAHSDLQGTQAIWIWDQDPVRDIDTAEDSVRSRVGGGPWDWDDDPSKIKIKHAFALPPDDSVAGQWMKIWTWGRDPSHTDTDDDIDIDTQQQNVQVLVQVLQVCVQVVVQVVSCVLADPQQCVVQPSVNVNVVCVFWNGKGKGWDGDRDDDWIKMKMWTWGQDPVGIDIWIKIWTWHWDQDPVSSHIHTYDIDIDTDD

Radius of gyration: 24.23 Å; chains: 1; bounding box: 55×29×75 Å